Protein 6QXU (pdb70)

CATH classification: 3.90.228.10

Solvent-accessible surface area: 10765 Å² total; per-residue (Å²): 106,15,101,63,92,100,22,41,78,137,63,166,66,15,71,76,4,45,101,72,0,9,57,15,22,102,136,39,168,57,64,16,82,8,3,7,98,17,100,120,4,59,20,64,89,0,18,52,0,55,18,183,142,10,62,109,102,5,57,120,21,25,142,73,0,16,123,110,16,154,115,113,66,73,45,96,61,0,2,20,8,15,69,147,16,100,49,20,7,100,151,7,9,35,68,200,154,19,62,139,48,2,44,0,4,31,0,10,30,4,4,52,8,0,1,26,6,3,27,72,10,39,10,118,40,1,33,96,6,0,97,105,84,137,58,77,26,2,64,118,24,101,3,39,0,0,15,0,81,0,0,8,2,101,27,66,105,34,128,74,77,97,129,39,62,132,30,16,130,66,46,12,0,0,19,0,106,53,40,141,145,20,31,34,48,0,19,4,0,0,10,116,3,40,2,6,1,1,5,23,4,0,3,0,34,2,88,156,105

B-factor: mean 22.58, std 10.13, range [10.73, 83.51]

Nearest PDB structures (foldseek):
  7kko-assembly2_B  TM=9.987E-01  e=5.777E-45  Homo sapiens
  4uw1-assembly4_D  TM=9.951E-01  e=6.735E-44  Homo sapiens
  3mhk-assembly1_A  TM=9.969E-01  e=2.163E-43  Homo sapiens
  4tki-assembly3_C  TM=9.951E-01  e=7.616E-42  Homo sapiens
  4pnl-assembly2_B  TM=9.916E-01  e=2.163E-41  Homo sapiens

GO terms:
  GO:0003950 NAD+ poly-ADP-ribosyltransferase activity (F, IDA)
  GO:0018105 peptidyl-serine phosphorylation (P, IDA)
  GO:0018107 peptidyl-threonine phosphorylation (P, IDA)
  GO:0097431 mitotic spindle pole (C, IDA)
  GO:0005794 Golgi apparatus (C, IDA)
  GO:0070212 protein poly-ADP-ribosylation (P, IDA)
  GO:0070213 protein auto-ADP-ribosylation (P, IDA)
  GO:1990404 NAD+-protein mono-ADP-ribosyltransferase activity (F, IDA)
  GO:0000209 protein polyubiquitination (P, IDA)
  GO:0000139 Golgi membrane (C, EXP)
  GO:0005737 cytoplasm (C, EXP)
  GO:0090263 positive regulation of canonical Wnt signaling pathway (P, IMP)
  GO:0005515 protein binding (F, IPI)
  GO:0003950 NAD+ poly-ADP-ribosyltransferase activity (F, TAS)
  GO:0005829 cytosol (C, TAS)
  GO:0090263 positive regulation of canonical Wnt signaling pathway (P, TAS)
  GO:0000781 chromosome, telomeric region (C, IDA)
  GO:0008270 zinc ion binding (F, IDA)
  GO:1904358 positive regulation of telomere maintenance via telomere lengthening (P, IDA)
  GO:0010521 telomerase inhibitor activity (F, IDA)

Foldseek 3Di:
DKDKAWDDCVDVVVVVVQCLQLVQADDDPVNQQQAADFNGWAWPTKIFIDDPVLVVLLVVVLCVLCVLFVNCQPKDWWKAAACVVVCCSPPFFALVPAPQPDLAGSWGKTFSRNSVNSSHNCHPNNPQPDPPPSGSHDQPDKTKMFTKIFRFRAEAEDQGGDYDQAGDPSGAWYKHPHDDPGDPGIMITGNGRSRMGRGMMIIIGGDDD

Structure (mmCIF, N/CA/C/O backbone):
data_6QXU
#
_entry.id   6QXU
#
_cell.length_a   77.940
_cell.length_b   94.640
_cell.length_c   62.340
_cell.angle_alpha   90.00
_cell.angle_beta   90.00
_cell.angle_gamma   90.00
#
_symmetry.space_group_name_H-M   'C 2 2 21'
#
loop_
_entity.id
_entity.type
_entity.pdbx_description
1 polymer 'Poly [ADP-ribose] polymerase tankyrase-1'
2 non-polymer BETA-MERCAPTOETHANOL
3 non-polymer 6,8-bis(fluoranyl)-2-[4-(2-oxidanylpropan-2-yl)phenyl]-3~{H}-quinazolin-4-one
4 non-polymer 'ZINC ION'
5 water water
#
loop_
_atom_site.group_PDB
_atom_site.id
_atom_site.type_symbol
_atom_site.label_atom_id
_atom_site.label_alt_id
_atom_site.label_comp_id
_atom_site.label_asym_id
_atom_site.label_entity_id
_atom_site.label_seq_id
_atom_site.pdbx_PDB_ins_code
_atom_site.Cartn_x
_atom_site.Cartn_y
_atom_site.Cartn_z
_atom_site.occupancy
_atom_site.B_iso_or_equiv
_atom_site.auth_seq_id
_atom_site.auth_comp_id
_atom_site.auth_asym_id
_atom_site.auth_atom_id
_atom_site.pdbx_PDB_model_num
ATOM 1 N N . GLY A 1 2 ? -5.851 -15.477 -12.737 1.00 27.33 1105 GLY A N 1
ATOM 2 C CA . GLY A 1 2 ? -7.160 -15.671 -12.131 1.00 25.98 1105 GLY A CA 1
ATOM 3 C C . GLY A 1 2 ? -7.149 -16.624 -10.944 1.00 25.82 1105 GLY A C 1
ATOM 4 O O . GLY A 1 2 ? -6.098 -17.118 -10.536 1.00 27.39 1105 GLY A O 1
ATOM 5 N N . THR A 1 3 ? -8.312 -16.940 -10.421 1.00 19.76 1106 THR A N 1
ATOM 6 C CA . THR A 1 3 ? -8.428 -17.845 -9.276 1.00 18.09 1106 THR A CA 1
ATOM 7 C C . THR A 1 3 ? -7.931 -19.219 -9.603 1.00 20.34 1106 THR A C 1
ATOM 8 O O . THR A 1 3 ? -8.180 -19.733 -10.699 1.00 21.48 1106 THR A O 1
ATOM 12 N N A ILE A 1 4 ? -7.198 -19.809 -8.646 0.50 17.10 1107 ILE A N 1
ATOM 13 N N B ILE A 1 4 ? -7.198 -19.824 -8.672 0.50 15.78 1107 ILE A N 1
ATOM 14 C CA A ILE A 1 4 ? -6.691 -21.177 -8.681 0.50 17.60 1107 ILE A CA 1
ATOM 15 C CA B ILE A 1 4 ? -6.816 -21.223 -8.796 0.50 15.68 1107 ILE A CA 1
ATOM 16 C C A ILE A 1 4 ? -7.337 -21.934 -7.512 0.50 19.13 1107 ILE A C 1
ATOM 17 C C B ILE A 1 4 ? -7.346 -21.944 -7.564 0.50 17.71 1107 ILE A C 1
ATOM 18 O O A ILE A 1 4 ? -7.467 -21.378 -6.415 0.50 19.11 1107 ILE A O 1
ATOM 19 O O B ILE A 1 4 ? -7.398 -21.365 -6.474 0.50 17.53 1107 ILE A O 1
ATOM 28 N N . LEU A 1 5 ? -7.715 -23.205 -7.737 1.00 16.66 1108 LEU A N 1
ATOM 29 C CA . LEU A 1 5 ? -8.269 -24.037 -6.675 1.00 16.95 1108 LEU A CA 1
ATOM 30 C C . LEU A 1 5 ? -7.229 -25.092 -6.341 1.00 18.15 1108 LEU A C 1
ATOM 31 O O . LEU A 1 5 ? -6.720 -25.787 -7.234 1.00 19.05 1108 LEU A O 1
ATOM 36 N N . LEU A 1 6 ? -6.853 -25.175 -5.053 1.00 16.12 1109 LEU A N 1
ATOM 37 C CA . LEU A 1 6 ? -5.916 -26.182 -4.567 1.00 17.16 1109 LEU A CA 1
ATOM 38 C C . LEU A 1 6 ? -6.704 -27.268 -3.882 1.00 19.20 1109 LEU A C 1
ATOM 39 O O . LEU A 1 6 ? -7.448 -26.983 -2.952 1.00 19.55 1109 LEU A O 1
ATOM 44 N N . ASP A 1 7 ? -6.544 -28.509 -4.292 1.00 18.55 1110 ASP A N 1
ATOM 45 C CA . ASP A 1 7 ? -7.282 -29.617 -3.685 1.00 21.11 1110 ASP A CA 1
ATOM 46 C C . ASP A 1 7 ? -6.654 -30.003 -2.358 1.00 24.80 1110 ASP A C 1
ATOM 47 O O . ASP A 1 7 ? -5.428 -30.176 -2.286 1.00 26.06 1110 ASP A O 1
ATOM 52 N N . LEU A 1 8 ? -7.458 -30.108 -1.310 1.00 19.91 1111 LEU A N 1
ATOM 53 C CA . LEU A 1 8 ? -6.999 -30.540 0.010 1.00 20.23 1111 LEU A CA 1
ATOM 54 C C . LEU A 1 8 ? -7.240 -32.044 0.100 1.00 21.94 1111 LEU A C 1
ATOM 55 O O . LEU A 1 8 ? -8.291 -32.540 -0.311 1.00 23.55 1111 LEU A O 1
ATOM 60 N N . ALA A 1 9 ? -6.256 -32.781 0.583 1.00 22.76 1112 ALA A N 1
ATOM 61 C CA . ALA A 1 9 ? -6.417 -34.219 0.695 1.00 24.42 1112 ALA A CA 1
ATOM 62 C C . ALA A 1 9 ? -7.255 -34.550 1.940 1.00 24.56 1112 ALA A C 1
ATOM 63 O O . ALA A 1 9 ? -7.111 -33.866 2.959 1.00 22.29 1112 ALA A O 1
ATOM 65 N N . PRO A 1 10 ? -8.092 -35.612 1.915 1.00 23.19 1113 PRO A N 1
ATOM 66 C CA . PRO A 1 10 ? -8.870 -35.950 3.122 1.00 24.13 1113 PRO A CA 1
ATOM 67 C C . PRO A 1 10 ? -8.022 -36.221 4.354 1.00 28.22 1113 PRO A C 1
ATOM 68 O O . PRO A 1 10 ? -8.467 -36.017 5.483 1.00 25.68 1113 PRO A O 1
ATOM 72 N N . GLU A 1 11 ? -6.770 -36.662 4.127 1.00 26.63 1114 GLU A N 1
ATOM 73 C CA . GLU A 1 11 ? -5.819 -36.977 5.195 1.00 28.19 1114 GLU A CA 1
ATOM 74 C C . GLU A 1 11 ? -5.267 -35.711 5.864 1.00 34.13 1114 GLU A C 1
ATOM 75 O O . GLU A 1 11 ? -4.701 -35.808 6.954 1.00 36.75 1114 GLU A O 1
ATOM 81 N N . ASP A 1 12 ? -5.401 -34.537 5.207 1.00 30.89 1115 ASP A N 1
ATOM 82 C CA . ASP A 1 12 ? -4.887 -33.266 5.733 1.00 30.26 1115 ASP A CA 1
ATOM 83 C C . ASP A 1 12 ? -5.750 -32.728 6.871 1.00 29.50 1115 ASP A C 1
ATOM 84 O O . ASP A 1 12 ? -6.987 -32.742 6.761 1.00 24.40 1115 ASP A O 1
ATOM 89 N N . LYS A 1 13 ? -5.113 -32.190 7.939 1.00 27.50 1116 LYS A N 1
ATOM 90 C CA . LYS A 1 13 ? -5.826 -31.596 9.085 1.00 27.73 1116 LYS A CA 1
ATOM 91 C C . LYS A 1 13 ? -6.707 -30.406 8.672 1.00 27.35 1116 LYS A C 1
ATOM 92 O O . LYS A 1 13 ? -7.747 -30.159 9.291 1.00 24.97 1116 LYS A O 1
ATOM 98 N N . GLU A 1 14 ? -6.282 -29.666 7.650 1.00 22.73 1117 GLU A N 1
ATOM 99 C CA . GLU A 1 14 ? -7.023 -28.502 7.157 1.00 21.78 1117 GLU A CA 1
ATOM 100 C C . GLU A 1 14 ? -8.385 -28.954 6.552 1.00 22.91 1117 GLU A C 1
ATOM 101 O O . GLU A 1 14 ? -9.428 -28.358 6.847 1.00 22.46 1117 GLU A O 1
ATOM 107 N N . TYR A 1 15 ? -8.370 -30.004 5.732 1.00 19.17 1118 TYR A N 1
ATOM 108 C CA . TYR A 1 15 ? -9.604 -30.590 5.179 1.00 19.31 1118 TYR A CA 1
ATOM 109 C C . TYR A 1 15 ? -10.486 -31.063 6.353 1.00 19.40 1118 TYR A C 1
ATOM 110 O O . TYR A 1 15 ? -11.696 -30.828 6.368 1.00 19.30 1118 TYR A O 1
ATOM 119 N N . GLN A 1 16 ? -9.879 -31.780 7.308 1.00 19.21 1119 GLN A N 1
ATOM 120 C CA . GLN A 1 16 ? -10.635 -32.313 8.438 1.00 19.91 1119 GLN A CA 1
ATOM 121 C C . GLN A 1 16 ? -11.314 -31.224 9.310 1.00 21.23 1119 GLN A C 1
ATOM 122 O O . GLN A 1 16 ? -12.480 -31.403 9.701 1.00 19.98 1119 GLN A O 1
ATOM 128 N N A SER A 1 17 ? -10.615 -30.098 9.534 0.25 18.47 1120 SER A N 1
ATOM 129 N N B SER A 1 17 ? -10.634 -30.089 9.568 0.25 17.83 1120 SER A N 1
ATOM 130 N N C SER A 1 17 ? -10.632 -30.092 9.552 0.50 19.93 1120 SER A N 1
ATOM 131 C CA A SER A 1 17 ? -11.087 -28.948 10.298 0.25 17.96 1120 SER A CA 1
ATOM 132 C CA B SER A 1 17 ? -11.223 -29.013 10.368 0.25 17.04 1120 SER A CA 1
ATOM 133 C CA C SER A 1 17 ? -11.191 -28.997 10.337 0.50 19.83 1120 SER A CA 1
ATOM 134 C C A SER A 1 17 ? -12.330 -28.340 9.645 0.25 20.76 1120 SER A C 1
ATOM 135 C C B SER A 1 17 ? -12.397 -28.357 9.652 0.25 20.31 1120 SER A C 1
ATOM 136 C C C SER A 1 17 ? -12.396 -28.399 9.640 0.50 20.65 1120 SER A C 1
ATOM 137 O O A SER A 1 17 ? -13.304 -28.047 10.335 0.25 19.79 1120 SER A O 1
ATOM 138 O O B SER A 1 17 ? -13.391 -28.038 10.303 0.25 19.28 1120 SER A O 1
ATOM 139 O O C SER A 1 17 ? -13.413 -28.168 10.288 0.50 18.96 1120 SER A O 1
ATOM 146 N N . VAL A 1 18 ? -12.300 -28.179 8.312 1.00 17.68 1121 VAL A N 1
ATOM 147 C CA . VAL A 1 18 ? -13.402 -27.620 7.524 1.00 16.15 1121 VAL A CA 1
ATOM 148 C C . VAL A 1 18 ? -14.582 -28.595 7.543 1.00 17.15 1121 VAL A C 1
ATOM 149 O O . VAL A 1 18 ? -15.709 -28.193 7.840 1.00 17.06 1121 VAL A O 1
ATOM 153 N N . GLU A 1 19 ? -14.343 -29.869 7.236 1.00 16.30 1122 GLU A N 1
ATOM 154 C CA . GLU A 1 19 ? -15.438 -30.830 7.267 1.00 16.45 1122 GLU A CA 1
ATOM 155 C C . GLU A 1 19 ? -16.105 -30.916 8.645 1.00 18.05 1122 GLU A C 1
ATOM 156 O O . GLU A 1 19 ? -17.332 -30.961 8.715 1.00 17.30 1122 GLU A O 1
ATOM 162 N N . GLU A 1 20 ? -15.333 -30.897 9.718 1.00 15.94 1123 GLU A N 1
ATOM 163 C CA . GLU A 1 20 ? -15.889 -30.977 11.054 1.00 17.36 1123 GLU A CA 1
ATOM 164 C C . GLU A 1 20 ? -16.751 -29.773 11.393 1.00 19.14 1123 GLU A C 1
ATOM 165 O O . GLU A 1 20 ? -17.809 -29.918 12.017 1.00 18.66 1123 GLU A O 1
ATOM 171 N N . GLU A 1 21 ? -16.304 -28.574 11.023 1.00 16.66 1124 GLU A N 1
ATOM 172 C CA . GLU A 1 21 ? -17.141 -27.408 11.248 1.00 17.58 1124 GLU A CA 1
ATOM 173 C C . GLU A 1 21 ? -18.428 -27.511 10.427 1.00 17.53 1124 GLU A C 1
ATOM 174 O O . GLU A 1 21 ? -19.511 -27.133 10.905 1.00 18.80 1124 GLU A O 1
ATOM 180 N N . MET A 1 22 ? -18.331 -27.951 9.186 1.00 15.90 1125 MET A N 1
ATOM 181 C CA . MET A 1 22 ? -19.532 -28.097 8.365 1.00 15.85 1125 MET A CA 1
ATOM 182 C C . MET A 1 22 ? -20.520 -29.109 8.949 1.00 16.18 1125 MET A C 1
ATOM 183 O O . MET A 1 22 ? -21.726 -28.825 9.025 1.00 16.39 1125 MET A O 1
ATOM 188 N N . GLN A 1 23 ? -20.014 -30.274 9.360 1.00 15.77 1126 GLN A N 1
ATOM 189 C CA . GLN A 1 23 ? -20.919 -31.310 9.852 1.00 16.26 1126 GLN A CA 1
ATOM 190 C C . GLN A 1 23 ? -21.499 -30.981 11.225 1.00 19.02 1126 GLN A C 1
ATOM 191 O O . GLN A 1 23 ? -22.703 -31.190 11.456 1.00 18.71 1126 GLN A O 1
ATOM 197 N N . SER A 1 24 ? -20.666 -30.465 12.133 1.00 17.00 1127 SER A N 1
ATOM 198 C CA . SER A 1 24 ? -21.088 -30.222 13.508 1.00 15.87 1127 SER A CA 1
ATOM 199 C C . SER A 1 24 ? -22.106 -29.097 13.647 1.00 18.59 1127 SER A C 1
ATOM 200 O O . SER A 1 24 ? -22.825 -29.031 14.658 1.00 18.73 1127 SER A O 1
ATOM 203 N N . THR A 1 25 ? -22.192 -28.215 12.624 1.00 17.09 1128 THR A N 1
ATOM 204 C CA . THR A 1 25 ? -23.071 -27.058 12.721 1.00 16.25 1128 THR A CA 1
ATOM 205 C C . THR A 1 25 ? -24.395 -27.248 12.035 1.00 17.80 1128 THR A C 1
ATOM 206 O O . THR A 1 25 ? -25.184 -26.298 11.986 1.00 16.74 1128 THR A O 1
ATOM 210 N N . ILE A 1 26 ? -24.698 -28.460 11.561 1.00 16.21 1129 ILE A N 1
ATOM 211 C CA . ILE A 1 26 ? -25.995 -28.797 10.986 1.00 15.73 1129 ILE A CA 1
ATOM 212 C C . ILE A 1 26 ? -27.038 -28.712 12.053 1.00 17.83 1129 ILE A C 1
ATOM 213 O O . ILE A 1 26 ? -26.837 -29.192 13.177 1.00 18.82 1129 ILE A O 1
ATOM 218 N N . ARG A 1 27 ? -28.154 -28.108 11.692 1.00 17.41 1130 ARG A N 1
ATOM 219 C CA . ARG A 1 27 ? -29.283 -27.962 12.593 1.00 18.53 1130 ARG A CA 1
ATOM 220 C C . ARG A 1 27 ? -30.561 -28.297 11.845 1.00 19.32 1130 ARG A C 1
ATOM 221 O O . ARG A 1 27 ? -30.586 -28.372 10.620 1.00 21.48 1130 ARG A O 1
ATOM 229 N N . GLU A 1 28 ? -31.629 -28.567 12.608 1.00 18.71 1131 GLU A N 1
ATOM 230 C CA . GLU A 1 28 ? -32.975 -28.802 12.066 1.00 20.77 1131 GLU A CA 1
ATOM 231 C C . GLU A 1 28 ? -33.619 -27.430 11.838 1.00 22.26 1131 GLU A C 1
ATOM 232 O O . GLU A 1 28 ? -33.550 -26.543 12.696 1.00 23.05 1131 GLU A O 1
ATOM 238 N N . HIS A 1 29 ? -34.169 -27.226 10.653 1.00 19.23 1132 HIS A N 1
ATOM 239 C CA . HIS A 1 29 ? -34.748 -25.968 10.279 1.00 17.47 1132 HIS A CA 1
ATOM 240 C C . HIS A 1 29 ? -36.267 -25.940 10.463 1.00 20.97 1132 HIS A C 1
ATOM 241 O O . HIS A 1 29 ? -36.954 -26.974 10.331 1.00 22.92 1132 HIS A O 1
ATOM 248 N N A ARG A 1 30 ? -36.779 -24.702 10.667 0.50 18.16 1133 ARG A N 1
ATOM 249 N N B ARG A 1 30 ? -36.771 -24.777 10.766 0.50 18.43 1133 ARG A N 1
ATOM 250 C CA A ARG A 1 30 ? -38.187 -24.302 10.933 0.50 18.34 1133 ARG A CA 1
ATOM 251 C CA B ARG A 1 30 ? -38.189 -24.597 11.062 0.50 18.27 1133 ARG A CA 1
ATOM 252 C C A ARG A 1 30 ? -39.139 -24.461 9.762 0.50 20.82 1133 ARG A C 1
ATOM 253 C C B ARG A 1 30 ? -39.104 -24.819 9.867 0.50 20.28 1133 ARG A C 1
ATOM 254 O O A ARG A 1 30 ? -40.360 -24.346 9.913 0.50 19.91 1133 ARG A O 1
ATOM 255 O O B ARG A 1 30 ? -40.262 -25.158 10.109 0.50 17.10 1133 ARG A O 1
ATOM 270 N N . ASP A 1 31 ? -38.584 -24.699 8.592 1.00 17.70 1134 ASP A N 1
ATOM 271 C CA . ASP A 1 31 ? -39.362 -24.872 7.365 1.00 17.93 1134 ASP A CA 1
ATOM 272 C C . ASP A 1 31 ? -39.637 -26.320 7.011 1.00 19.32 1134 ASP A C 1
ATOM 273 O O . ASP A 1 31 ? -40.011 -26.569 5.861 1.00 18.26 1134 ASP A O 1
ATOM 278 N N . GLY A 1 32 ? -39.385 -27.258 7.930 1.00 18.76 1135 GLY A N 1
ATOM 279 C CA . GLY A 1 32 ? -39.626 -28.675 7.708 1.00 19.95 1135 GLY A CA 1
ATOM 280 C C . GLY A 1 32 ? -38.725 -29.242 6.628 1.00 21.51 1135 GLY A C 1
ATOM 281 O O . GLY A 1 32 ? -39.030 -30.293 6.060 1.00 22.24 1135 GLY A O 1
ATOM 282 N N . GLY A 1 33 ? -37.598 -28.566 6.364 1.00 18.44 1136 GLY A N 1
ATOM 283 C CA . GLY A 1 33 ? -36.655 -28.957 5.317 1.00 17.86 1136 GLY A CA 1
ATOM 284 C C . GLY A 1 33 ? -37.033 -28.514 3.921 1.00 16.98 1136 GLY A C 1
ATOM 285 O O . GLY A 1 33 ? -36.397 -28.949 2.964 1.00 16.78 1136 GLY A O 1
ATOM 286 N N . ASN A 1 34 ? -38.031 -27.614 3.772 1.00 15.34 1137 ASN A N 1
ATOM 287 C CA . ASN A 1 34 ? -38.461 -27.224 2.430 1.00 15.22 1137 ASN A CA 1
ATOM 288 C C . ASN A 1 34 ? -37.333 -26.658 1.581 1.00 16.21 1137 ASN A C 1
ATOM 289 O O . ASN A 1 34 ? -37.203 -27.019 0.419 1.00 16.04 1137 ASN A O 1
ATOM 294 N N . ALA A 1 35 ? -36.580 -25.694 2.142 1.00 14.97 1138 ALA A N 1
ATOM 295 C CA . ALA A 1 35 ? -35.562 -25.009 1.373 1.00 14.36 1138 ALA A CA 1
ATOM 296 C C . ALA A 1 35 ? -34.362 -25.858 1.045 1.00 16.53 1138 ALA A C 1
ATOM 297 O O . ALA A 1 35 ? -33.917 -25.853 -0.103 1.00 16.27 1138 ALA A O 1
ATOM 299 N N . GLY A 1 36 ? -33.810 -26.535 2.049 1.00 14.68 1139 GLY A N 1
ATOM 300 C CA . GLY A 1 36 ? -32.529 -27.223 1.867 1.00 15.39 1139 GLY A CA 1
ATOM 301 C C . GLY A 1 36 ? -32.546 -28.737 1.840 1.00 17.06 1139 GLY A C 1
ATOM 302 O O . GLY A 1 36 ? -31.519 -29.377 1.564 1.00 15.89 1139 GLY A O 1
ATOM 303 N N . GLY A 1 37 ? -33.686 -29.327 2.144 1.00 16.15 1140 GLY A N 1
ATOM 304 C CA . GLY A 1 37 ? -33.842 -30.772 2.173 1.00 16.62 1140 GLY A CA 1
ATOM 305 C C . GLY A 1 37 ? -33.733 -31.347 3.555 1.00 19.19 1140 GLY A C 1
ATOM 306 O O . GLY A 1 37 ? -33.472 -30.639 4.533 1.00 17.65 1140 GLY A O 1
ATOM 307 N N A ILE A 1 38 ? -33.938 -32.658 3.655 0.50 17.98 1141 ILE A N 1
ATOM 308 N N B ILE A 1 38 ? -33.936 -32.663 3.648 0.50 17.87 1141 ILE A N 1
ATOM 309 C CA A ILE A 1 38 ? -33.942 -33.356 4.931 0.50 17.62 1141 ILE A CA 1
ATOM 310 C CA B ILE A 1 38 ? -33.905 -33.389 4.907 0.50 17.40 1141 ILE A CA 1
ATOM 311 C C A ILE A 1 38 ? -32.691 -34.233 5.043 0.50 19.92 1141 ILE A C 1
ATOM 312 C C B ILE A 1 38 ? -32.631 -34.205 5.003 0.50 19.30 1141 ILE A C 1
ATOM 313 O O A ILE A 1 38 ? -32.451 -35.100 4.202 0.50 19.95 1141 ILE A O 1
ATOM 314 O O B ILE A 1 38 ? -32.343 -35.039 4.139 0.50 18.53 1141 ILE A O 1
ATOM 323 N N . PHE A 1 39 ? -31.871 -33.968 6.066 1.00 18.03 1142 PHE A N 1
ATOM 324 C CA . PHE A 1 39 ? -30.597 -34.638 6.297 1.00 17.88 1142 PHE A CA 1
ATOM 325 C C . PHE A 1 39 ? -30.064 -34.313 7.691 1.00 19.99 1142 PHE A C 1
ATOM 326 O O . PHE A 1 39 ? -30.407 -33.264 8.262 1.00 20.97 1142 PHE A O 1
ATOM 334 N N A ASN A 1 40 ? -29.232 -35.241 8.190 0.50 18.27 1143 ASN A N 1
ATOM 335 N N B ASN A 1 40 ? -29.133 -35.102 8.188 0.50 17.22 1143 ASN A N 1
ATOM 336 C CA A ASN A 1 40 ? -28.501 -35.232 9.458 0.50 18.38 1143 ASN A CA 1
ATOM 337 C CA B ASN A 1 40 ? -28.471 -34.788 9.460 0.50 17.13 1143 ASN A CA 1
ATOM 338 C C A ASN A 1 40 ? -27.001 -35.110 9.202 0.50 21.76 1143 ASN A C 1
ATOM 339 C C B ASN A 1 40 ? -26.948 -34.790 9.289 0.50 20.16 1143 ASN A C 1
ATOM 340 O O A ASN A 1 40 ? -26.259 -34.815 10.134 0.50 20.92 1143 ASN A O 1
ATOM 341 O O B ASN A 1 40 ? -26.235 -34.519 10.248 0.50 20.38 1143 ASN A O 1
ATOM 350 N N A ARG A 1 41 ? -26.552 -35.339 7.946 0.50 18.82 1144 ARG A N 1
ATOM 351 N N B ARG A 1 41 ? -26.457 -35.067 8.061 0.50 16.52 1144 ARG A N 1
ATOM 352 C CA A ARG A 1 41 ? -25.141 -35.377 7.592 0.50 18.17 1144 ARG A CA 1
ATOM 353 C CA B ARG A 1 41 ? -25.045 -35.189 7.723 0.50 16.88 1144 ARG A CA 1
ATOM 354 C C A ARG A 1 41 ? -24.921 -35.048 6.126 0.50 17.75 1144 ARG A C 1
ATOM 355 C C B ARG A 1 41 ? -24.906 -34.983 6.218 0.50 17.78 1144 ARG A C 1
ATOM 356 O O A ARG A 1 41 ? -25.799 -35.288 5.292 0.50 16.72 1144 ARG A O 1
ATOM 357 O O B ARG A 1 41 ? -25.861 -35.189 5.461 0.50 17.36 1144 ARG A O 1
ATOM 372 N N . TYR A 1 42 ? -23.706 -34.549 5.800 1.00 15.76 1145 TYR A N 1
ATOM 373 C CA . TYR A 1 42 ? -23.338 -34.359 4.409 1.00 15.03 1145 TYR A CA 1
ATOM 374 C C . TYR A 1 42 ? -22.372 -35.486 4.025 1.00 17.51 1145 TYR A C 1
ATOM 375 O O . TYR A 1 42 ? -21.689 -36.069 4.877 1.00 18.48 1145 TYR A O 1
ATOM 384 N N . ASN A 1 43 ? -22.286 -35.742 2.720 1.00 15.70 1146 ASN A N 1
ATOM 385 C CA . ASN A 1 43 ? -21.245 -36.578 2.158 1.00 17.03 1146 ASN A CA 1
ATOM 386 C C . ASN A 1 43 ? -20.323 -35.554 1.475 1.00 18.51 1146 ASN A C 1
ATOM 387 O O . ASN A 1 43 ? -20.693 -34.993 0.448 1.00 16.89 1146 ASN A O 1
ATOM 392 N N . VAL A 1 44 ? -19.157 -35.284 2.044 1.00 17.70 1147 VAL A N 1
ATOM 393 C CA . VAL A 1 44 ? -18.232 -34.329 1.456 1.00 18.33 1147 VAL A CA 1
ATOM 394 C C . VAL A 1 44 ? -17.457 -35.015 0.334 1.00 18.58 1147 VAL A C 1
ATOM 395 O O . VAL A 1 44 ? -16.828 -36.080 0.540 1.00 20.93 1147 VAL A O 1
ATOM 399 N N . ILE A 1 45 ? -17.554 -34.445 -0.872 1.00 17.19 1148 ILE A N 1
ATOM 400 C CA . ILE A 1 45 ? -16.907 -34.891 -2.098 1.00 17.87 1148 ILE A CA 1
ATOM 401 C C . ILE A 1 45 ? -15.461 -34.368 -2.160 1.00 18.97 1148 ILE A C 1
ATOM 402 O O . ILE A 1 45 ? -14.529 -35.135 -2.439 1.00 18.68 1148 ILE A O 1
ATOM 407 N N A ARG A 1 46 ? -15.272 -33.062 -1.937 0.50 16.78 1149 ARG A N 1
ATOM 408 N N B ARG A 1 46 ? -15.287 -33.051 -1.955 0.50 17.04 1149 ARG A N 1
ATOM 409 C CA A ARG A 1 46 ? -13.947 -32.464 -1.962 0.50 17.05 1149 ARG A CA 1
ATOM 410 C CA B ARG A 1 46 ? -13.978 -32.424 -1.987 0.50 17.45 1149 ARG A CA 1
ATOM 411 C C A ARG A 1 46 ? -13.991 -31.122 -1.298 0.50 16.92 1149 ARG A C 1
ATOM 412 C C B ARG A 1 46 ? -14.001 -31.098 -1.300 0.50 17.57 1149 ARG A C 1
ATOM 413 O O A ARG A 1 46 ? -15.072 -30.535 -1.147 0.50 15.38 1149 ARG A O 1
ATOM 414 O O B ARG A 1 46 ? -15.070 -30.489 -1.148 0.50 16.33 1149 ARG A O 1
ATOM 429 N N . ILE A 1 47 ? -12.818 -30.640 -0.897 1.00 16.14 1150 ILE A N 1
ATOM 430 C CA . ILE A 1 47 ? -12.643 -29.344 -0.278 1.00 14.72 1150 ILE A CA 1
ATOM 431 C C . ILE A 1 47 ? -11.463 -28.731 -0.956 1.00 16.56 1150 ILE A C 1
ATOM 432 O O . ILE A 1 47 ? -10.411 -29.380 -1.046 1.00 16.47 1150 ILE A O 1
ATOM 437 N N . GLN A 1 48 ? -11.640 -27.547 -1.509 1.00 14.77 1151 GLN A N 1
ATOM 438 C CA . GLN A 1 48 ? -10.585 -26.866 -2.220 1.00 15.08 1151 GLN A CA 1
ATOM 439 C C . GLN A 1 48 ? -10.306 -25.525 -1.619 1.00 16.20 1151 GLN A C 1
ATOM 440 O O . GLN A 1 48 ? -11.244 -24.804 -1.248 1.00 16.64 1151 GLN A O 1
ATOM 446 N N A LYS A 1 49 ? -9.021 -25.140 -1.542 0.50 16.28 1152 LYS A N 1
ATOM 447 N N B LYS A 1 49 ? -9.025 -25.140 -1.576 0.50 15.89 1152 LYS A N 1
ATOM 448 C CA A LYS A 1 49 ? -8.624 -23.822 -1.037 0.50 16.56 1152 LYS A CA 1
ATOM 449 C CA B LYS A 1 49 ? -8.606 -23.824 -1.107 0.50 15.69 1152 LYS A CA 1
ATOM 450 C C A LYS A 1 49 ? -8.556 -22.862 -2.235 0.50 17.42 1152 LYS A C 1
ATOM 451 C C B LYS A 1 49 ? -8.642 -22.876 -2.311 0.50 16.93 1152 LYS A C 1
ATOM 452 O O A LYS A 1 49 ? -7.923 -23.190 -3.250 0.50 17.29 1152 LYS A O 1
ATOM 453 O O B LYS A 1 49 ? -8.183 -23.231 -3.404 0.50 16.27 1152 LYS A O 1
ATOM 464 N N . VAL A 1 50 ? -9.233 -21.689 -2.130 1.00 15.81 1153 VAL A N 1
ATOM 465 C CA . VAL A 1 50 ? -9.324 -20.705 -3.216 1.00 15.18 1153 VAL A CA 1
ATOM 466 C C . VAL A 1 50 ? -8.190 -19.695 -3.123 1.00 17.84 1153 VAL A C 1
ATOM 467 O O . VAL A 1 50 ? -8.052 -18.986 -2.101 1.00 16.05 1153 VAL A O 1
ATOM 471 N N . VAL A 1 51 ? -7.379 -19.642 -4.187 1.00 16.20 1154 VAL A N 1
ATOM 472 C CA . VAL A 1 51 ? -6.224 -18.759 -4.196 1.00 15.12 1154 VAL A CA 1
ATOM 473 C C . VAL A 1 51 ? -6.410 -17.694 -5.261 1.00 16.89 1154 VAL A C 1
ATOM 474 O O . VAL A 1 51 ? -6.554 -18.005 -6.453 1.00 16.38 1154 VAL A O 1
ATOM 478 N N . ASN A 1 52 ? -6.317 -16.421 -4.839 1.00 16.17 1155 ASN A N 1
ATOM 479 C CA . ASN A 1 52 ? -6.425 -15.281 -5.757 1.00 16.86 1155 ASN A CA 1
ATOM 480 C C . ASN A 1 52 ? -5.758 -14.110 -5.047 1.00 18.89 1155 ASN A C 1
ATOM 481 O O . ASN A 1 52 ? -6.311 -13.557 -4.116 1.00 18.25 1155 ASN A O 1
ATOM 486 N N . LYS A 1 53 ? -4.537 -13.799 -5.447 1.00 18.35 1156 LYS A N 1
ATOM 487 C CA . LYS A 1 53 ? -3.726 -12.771 -4.811 1.00 20.15 1156 LYS A CA 1
ATOM 488 C C . LYS A 1 53 ? -4.407 -11.403 -4.808 1.00 21.63 1156 LYS A C 1
ATOM 489 O O . LYS A 1 53 ? -4.404 -10.732 -3.782 1.00 20.74 1156 LYS A O 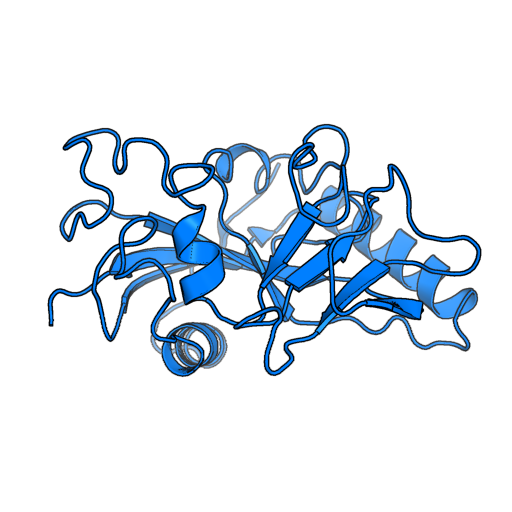1
ATOM 495 N N . LYS A 1 54 ? -5.012 -11.033 -5.929 1.00 20.02 1157 LYS A N 1
ATOM 496 C CA . LYS A 1 54 ? -5.727 -9.752 -6.100 1.00 21.46 1157 LYS A CA 1
ATOM 497 C C . LYS A 1 54 ? -6.917 -9.646 -5.128 1.00 20.97 1157 LYS A C 1
ATOM 498 O O . LYS A 1 54 ? -7.118 -8.618 -4.444 1.00 20.47 1157 LYS A O 1
ATOM 504 N N . LEU A 1 55 ? -7.725 -10.717 -5.067 1.00 18.94 1158 LEU A N 1
ATOM 505 C CA . LEU A 1 55 ? -8.870 -10.725 -4.155 1.00 17.87 1158 LEU A CA 1
ATOM 506 C C . LEU A 1 55 ? -8.404 -10.714 -2.705 1.00 18.60 1158 LEU A C 1
ATOM 507 O O . LEU A 1 55 ? -9.003 -10.059 -1.859 1.00 18.95 1158 LEU A O 1
ATOM 512 N N . ARG A 1 56 ? -7.348 -11.473 -2.415 1.00 17.64 1159 ARG A N 1
ATOM 513 C CA . ARG A 1 56 ? -6.782 -11.533 -1.081 1.00 18.47 1159 ARG A CA 1
ATOM 514 C C . ARG A 1 56 ? -6.283 -10.143 -0.659 1.00 19.60 1159 ARG A C 1
ATOM 515 O O . ARG A 1 56 ? -6.534 -9.715 0.478 1.00 19.05 1159 ARG A O 1
ATOM 523 N N . GLU A 1 57 ? -5.631 -9.433 -1.574 1.00 18.23 1160 GLU A N 1
ATOM 524 C CA . GLU A 1 57 ? -5.115 -8.113 -1.212 1.00 19.01 1160 GLU A CA 1
ATOM 525 C C . GLU A 1 57 ? -6.228 -7.133 -0.897 1.00 20.22 1160 GLU A C 1
ATOM 526 O O . GLU A 1 57 ? -6.085 -6.355 0.043 1.00 19.07 1160 GLU A O 1
ATOM 532 N N . ARG A 1 58 ? -7.336 -7.196 -1.647 1.00 17.65 1161 ARG A N 1
ATOM 533 C CA . ARG A 1 58 ? -8.470 -6.326 -1.399 1.00 17.62 1161 ARG A CA 1
ATOM 534 C C . ARG A 1 58 ? -9.068 -6.621 -0.022 1.00 18.79 1161 ARG A C 1
ATOM 535 O O . ARG A 1 58 ? -9.388 -5.699 0.727 1.00 18.65 1161 ARG A O 1
ATOM 543 N N . PHE A 1 59 ? -9.171 -7.906 0.325 1.00 16.21 1162 PHE A N 1
ATOM 544 C CA . PHE A 1 59 ? -9.679 -8.320 1.620 1.00 16.51 1162 PHE A CA 1
ATOM 545 C C . PHE A 1 59 ? -8.755 -7.884 2.766 1.00 18.18 1162 PHE A C 1
ATOM 546 O O . PHE A 1 59 ? -9.218 -7.332 3.771 1.00 17.36 1162 PHE A O 1
ATOM 554 N N . CYS A 1 60 ? -7.449 -8.122 2.615 1.00 17.89 1163 CYS A N 1
ATOM 555 C CA . CYS A 1 60 ? -6.514 -7.763 3.675 1.00 18.61 1163 CYS A CA 1
ATOM 556 C C . CYS A 1 60 ? -6.389 -6.272 3.885 1.00 19.58 1163 CYS A C 1
ATOM 557 O O . CYS A 1 60 ? -6.288 -5.821 5.021 1.00 19.11 1163 CYS A O 1
ATOM 560 N N . HIS A 1 61 ? -6.502 -5.516 2.798 1.00 17.73 1164 HIS A N 1
ATOM 561 C CA . HIS A 1 61 ? -6.437 -4.054 2.879 1.00 18.32 1164 HIS A CA 1
ATOM 562 C C . HIS A 1 61 ? -7.627 -3.539 3.682 1.00 20.45 1164 HIS A C 1
ATOM 563 O O . HIS A 1 61 ? -7.462 -2.709 4.584 1.00 19.33 1164 HIS A O 1
ATOM 570 N N . ARG A 1 62 ? -8.817 -4.080 3.393 1.00 16.87 1165 ARG A N 1
ATOM 571 C CA . ARG A 1 62 ? -9.979 -3.655 4.160 1.00 16.66 1165 ARG A CA 1
ATOM 572 C C . ARG A 1 62 ? -9.916 -4.135 5.623 1.00 19.43 1165 ARG A C 1
ATOM 573 O O . ARG A 1 62 ? -10.357 -3.410 6.536 1.00 17.12 1165 ARG A O 1
ATOM 581 N N . GLN A 1 63 ? -9.377 -5.348 5.850 1.00 17.74 1166 GLN A N 1
ATOM 582 C CA . GLN A 1 63 ? -9.315 -5.858 7.209 1.00 17.56 1166 GLN A CA 1
ATOM 583 C C . GLN A 1 63 ? -8.439 -4.961 8.096 1.00 19.55 1166 GLN A C 1
ATOM 584 O O . GLN A 1 63 ? -8.811 -4.632 9.243 1.00 18.96 1166 GLN A O 1
ATOM 590 N N . LYS A 1 64 ? -7.319 -4.496 7.550 1.00 18.91 1167 LYS A N 1
ATOM 591 C CA . LYS A 1 64 ? -6.423 -3.591 8.281 1.00 20.16 1167 LYS A CA 1
ATOM 592 C C . LYS A 1 64 ? -7.138 -2.269 8.596 1.00 23.01 1167 LYS A C 1
ATOM 593 O O . LYS A 1 64 ? -7.050 -1.740 9.694 1.00 23.36 1167 LYS A O 1
ATOM 599 N N . GLU A 1 65 ? -7.871 -1.759 7.619 1.00 21.60 1168 GLU A N 1
ATOM 600 C CA . GLU A 1 65 ? -8.618 -0.522 7.772 1.00 22.09 1168 GLU A CA 1
ATOM 601 C C . GLU A 1 65 ? -9.683 -0.665 8.883 1.00 23.82 1168 GLU A C 1
ATOM 602 O O . GLU A 1 65 ? -9.814 0.206 9.748 1.00 23.86 1168 GLU A O 1
ATOM 608 N N . VAL A 1 66 ? -10.410 -1.782 8.895 1.00 19.86 1169 VAL A N 1
ATOM 609 C CA . VAL A 1 66 ? -11.422 -2.002 9.911 1.00 18.28 1169 VAL A CA 1
ATOM 610 C C . VAL A 1 66 ? -10.743 -2.167 11.285 1.00 20.54 1169 VAL A C 1
ATOM 611 O O . VAL A 1 66 ? -11.223 -1.600 12.258 1.00 22.69 1169 VAL A O 1
ATOM 615 N N . SER A 1 67 ? -9.657 -2.947 11.362 1.00 19.31 1170 SER A N 1
ATOM 616 C CA . SER A 1 67 ? -8.897 -3.127 12.600 1.00 21.23 1170 SER A CA 1
ATOM 617 C C . SER A 1 67 ? -8.488 -1.764 13.189 1.00 24.97 1170 SER A C 1
ATOM 618 O O . SER A 1 67 ? -8.775 -1.512 14.365 1.00 25.25 1170 SER A O 1
ATOM 621 N N . GLU A 1 68 ? -7.930 -0.863 12.354 1.00 23.46 1171 GLU A N 1
ATOM 622 C CA . GLU A 1 68 ? -7.513 0.483 12.805 1.00 25.36 1171 GLU A CA 1
ATOM 623 C C . GLU A 1 68 ? -8.681 1.313 13.338 1.00 32.18 1171 GLU A C 1
ATOM 624 O O . GLU A 1 68 ? -8.501 2.060 14.309 1.00 34.28 1171 GLU A O 1
ATOM 630 N N . GLU A 1 69 ? -9.872 1.168 12.728 1.00 26.99 1172 GLU A N 1
ATOM 631 C CA . GLU A 1 69 ? -11.117 1.863 13.100 1.00 27.39 1172 GLU A CA 1
ATOM 632 C C . GLU A 1 69 ? -11.780 1.266 14.342 1.00 30.43 1172 GLU A C 1
ATOM 633 O O . GLU A 1 69 ? -12.650 1.916 14.931 1.00 32.09 1172 GLU A O 1
ATOM 639 N N . ASN A 1 70 ? -11.409 0.015 14.717 1.00 25.36 1173 ASN A N 1
ATOM 640 C CA . ASN A 1 70 ? -12.054 -0.709 15.802 1.00 24.05 1173 ASN A CA 1
ATOM 641 C C . ASN A 1 70 ? -11.108 -1.200 16.901 1.00 28.02 1173 ASN A C 1
ATOM 642 O O . ASN A 1 70 ? -11.191 -2.367 17.300 1.00 26.49 1173 ASN A O 1
ATOM 647 N N . HIS A 1 71 ? -10.221 -0.317 17.393 1.00 27.56 1174 HIS A N 1
ATOM 648 C CA . HIS A 1 71 ? -9.301 -0.598 18.503 1.00 30.37 1174 HIS A CA 1
ATOM 649 C C . HIS A 1 71 ? -8.473 -1.875 18.288 1.00 30.66 1174 HIS A C 1
ATOM 650 O O . HIS A 1 71 ? -8.265 -2.649 19.228 1.00 29.19 1174 HIS A O 1
ATOM 657 N N . ASN A 1 72 ? -7.999 -2.072 17.035 1.00 25.58 1175 ASN A N 1
ATOM 658 C CA . ASN A 1 72 ? -7.147 -3.170 16.570 1.00 25.88 1175 ASN A CA 1
ATOM 659 C C . ASN A 1 72 ? -7.834 -4.526 16.616 1.00 28.38 1175 ASN A C 1
ATOM 660 O O . ASN A 1 72 ? -7.129 -5.540 16.662 1.00 27.80 1175 ASN A O 1
ATOM 665 N N . HIS A 1 73 ? -9.203 -4.546 16.575 1.00 23.71 1176 HIS A N 1
ATOM 666 C CA . HIS A 1 73 ? -10.006 -5.774 16.554 1.00 23.37 1176 HIS A CA 1
ATOM 667 C C . HIS A 1 73 ? -10.810 -5.828 15.262 1.00 23.74 1176 HIS A C 1
ATOM 668 O O . HIS A 1 73 ? -11.902 -5.248 15.153 1.00 23.89 1176 HIS A O 1
ATOM 675 N N . HIS A 1 74 ? -10.286 -6.554 14.293 1.00 19.62 1177 HIS A N 1
ATOM 676 C CA . HIS A 1 74 ? -11.005 -6.716 13.020 1.00 19.19 1177 HIS A CA 1
ATOM 677 C C . HIS A 1 74 ? -12.181 -7.673 13.140 1.00 20.87 1177 HIS A C 1
ATOM 678 O O . HIS A 1 74 ? -13.079 -7.658 12.302 1.00 18.63 1177 HIS A O 1
ATOM 685 N N . ASN A 1 75 ? -12.171 -8.547 14.178 1.00 17.69 1178 ASN A N 1
ATOM 686 C CA . ASN A 1 75 ? -13.251 -9.494 14.451 1.00 17.66 1178 ASN A CA 1
ATOM 687 C C . ASN A 1 75 ? -13.598 -10.369 13.261 1.00 18.92 1178 ASN A C 1
ATOM 688 O O . ASN A 1 75 ? -14.770 -10.541 12.905 1.00 20.06 1178 ASN A O 1
ATOM 693 N N . GLU A 1 76 ? -12.583 -10.984 12.670 1.00 17.05 1179 GLU A N 1
ATOM 694 C CA . GLU A 1 76 ? -12.826 -11.934 11.593 1.00 16.52 1179 GLU A CA 1
ATOM 695 C C . GLU A 1 76 ? -13.475 -13.204 12.150 1.00 18.00 1179 GLU A C 1
ATOM 696 O O . GLU A 1 76 ? -13.130 -13.657 13.266 1.00 19.53 1179 GLU A O 1
ATOM 702 N N A ARG A 1 77 ? -14.390 -13.774 11.378 0.50 16.58 1180 ARG A N 1
ATOM 703 N N B ARG A 1 77 ? -14.429 -13.760 11.394 0.50 14.32 1180 ARG A N 1
ATOM 704 C CA A ARG A 1 77 ? -14.993 -15.045 11.706 0.50 17.04 1180 ARG A CA 1
ATOM 705 C CA B ARG A 1 77 ? -15.104 -15.014 11.703 0.50 13.53 1180 ARG A CA 1
ATOM 706 C C A ARG A 1 77 ? -15.151 -15.888 10.493 0.50 17.91 1180 ARG A C 1
ATOM 707 C C B ARG A 1 77 ? -15.045 -15.888 10.478 0.50 15.89 1180 ARG A C 1
ATOM 708 O O A ARG A 1 77 ? -15.365 -15.355 9.390 0.50 16.61 1180 ARG A O 1
ATOM 709 O O B ARG A 1 77 ? -15.043 -15.372 9.355 0.50 14.68 1180 ARG A O 1
ATOM 724 N N . MET A 1 78 ? -15.001 -17.210 10.685 1.00 15.03 1181 MET A N 1
ATOM 725 C CA . MET A 1 78 ? -15.155 -18.162 9.592 1.00 13.98 1181 MET A CA 1
ATOM 726 C C . MET A 1 78 ? -16.645 -18.523 9.513 1.00 15.98 1181 MET A C 1
ATOM 727 O O . MET A 1 78 ? -17.230 -18.986 10.511 1.00 15.94 1181 MET A O 1
ATOM 732 N N . LEU A 1 79 ? -17.256 -18.288 8.362 1.00 13.63 1182 LEU A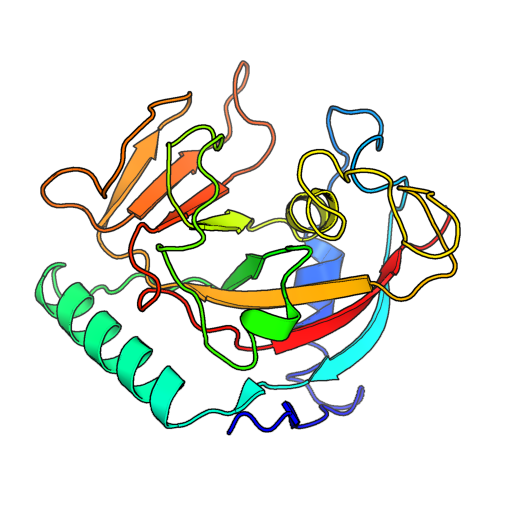 N 1
ATOM 733 C CA . LEU A 1 79 ? -18.716 -18.442 8.246 1.00 14.14 1182 LEU A CA 1
ATOM 734 C C . LEU A 1 79 ? -19.071 -19.016 6.896 1.00 14.84 1182 LEU A C 1
ATOM 735 O O . LEU A 1 79 ? -18.319 -18.877 5.925 1.00 14.06 1182 LEU A O 1
ATOM 740 N N . PHE A 1 80 ? -20.236 -19.643 6.796 1.00 12.76 1183 PHE A N 1
ATOM 741 C CA . PHE A 1 80 ? -20.664 -20.270 5.562 1.00 12.31 1183 PHE A CA 1
ATOM 742 C C . PHE A 1 80 ? -21.463 -19.333 4.668 1.00 11.78 1183 PHE A C 1
ATOM 743 O O . PHE A 1 80 ? -22.113 -18.400 5.143 1.00 12.36 1183 PHE A O 1
ATOM 751 N N . HIS A 1 81 ? -21.395 -19.596 3.354 1.00 11.97 1184 HIS A N 1
ATOM 752 C CA . HIS A 1 81 ? -22.201 -18.877 2.387 1.00 11.74 1184 HIS A CA 1
ATOM 753 C C . HIS A 1 81 ? -22.666 -19.839 1.300 1.00 12.57 1184 HIS A C 1
ATOM 754 O O . HIS A 1 81 ? -21.825 -20.558 0.714 1.00 13.51 1184 HIS A O 1
ATOM 761 N N . GLY A 1 82 ? -23.970 -19.845 1.046 1.00 12.75 1185 GLY A N 1
ATOM 762 C CA . GLY A 1 82 ? -24.527 -20.583 -0.074 1.00 13.25 1185 GLY A CA 1
ATOM 763 C C . GLY A 1 82 ? -25.112 -19.597 -1.043 1.00 14.89 1185 GLY A C 1
ATOM 764 O O . GLY A 1 82 ? -25.683 -18.582 -0.634 1.00 13.67 1185 GLY A O 1
ATOM 765 N N . SER A 1 83 ? -24.940 -19.856 -2.332 1.00 13.05 1186 SER A N 1
ATOM 766 C CA . SER A 1 83 ? -25.467 -18.995 -3.370 1.00 14.14 1186 SER A CA 1
ATOM 767 C C . SER A 1 83 ? -25.570 -19.756 -4.657 1.00 15.93 1186 SER A C 1
ATOM 768 O O . SER A 1 83 ? -24.650 -20.487 -5.010 1.00 17.00 1186 SER A O 1
ATOM 771 N N . PRO A 1 84 ? -26.615 -19.493 -5.472 1.00 16.66 1187 PRO A N 1
ATOM 772 C CA . PRO A 1 84 ? -26.642 -20.111 -6.815 1.00 18.73 1187 PRO A CA 1
ATOM 773 C C . PRO A 1 84 ? -25.566 -19.548 -7.749 1.00 22.91 1187 PRO A C 1
ATOM 774 O O . PRO A 1 84 ? -25.247 -20.141 -8.787 1.00 22.94 1187 PRO A O 1
ATOM 778 N N . PHE A 1 85 ? -24.946 -18.426 -7.354 1.00 19.86 1188 PHE A N 1
ATOM 779 C CA . PHE A 1 85 ? -23.910 -17.768 -8.156 1.00 19.12 1188 PHE A CA 1
ATOM 780 C C . PHE A 1 85 ? -22.547 -17.869 -7.510 1.00 20.56 1188 PHE A C 1
ATOM 781 O O . PHE A 1 85 ? -21.698 -16.984 -7.659 1.00 21.13 1188 PHE A O 1
ATOM 789 N N . ILE A 1 86 ? -22.275 -19.019 -6.889 1.00 18.26 1189 ILE A N 1
ATOM 790 C CA . ILE A 1 86 ? -21.006 -19.316 -6.261 1.00 18.03 1189 ILE A CA 1
ATOM 791 C C . ILE A 1 86 ? -19.838 -19.280 -7.233 1.00 19.37 1189 ILE A C 1
ATOM 792 O O . ILE A 1 86 ? -18.761 -18.820 -6.862 1.00 18.72 1189 ILE A O 1
ATOM 797 N N . ASN A 1 87 ? -20.042 -19.704 -8.494 1.00 19.10 1190 ASN A N 1
ATOM 798 C CA . ASN A 1 87 ? -18.975 -19.639 -9.499 1.00 19.40 1190 ASN A CA 1
ATOM 799 C C . ASN A 1 87 ? -18.466 -18.213 -9.686 1.00 20.87 1190 ASN A C 1
ATOM 800 O O . ASN A 1 87 ? -17.241 -18.020 -9.765 1.00 21.67 1190 ASN A O 1
ATOM 805 N N . ALA A 1 88 ? -19.357 -17.220 -9.682 1.00 19.27 1191 ALA A N 1
ATOM 806 C CA . ALA A 1 88 ? -18.907 -15.828 -9.822 1.00 18.91 1191 ALA A CA 1
ATOM 807 C C . ALA A 1 88 ? -18.109 -15.374 -8.610 1.00 19.77 1191 ALA A C 1
ATOM 808 O O . ALA A 1 88 ? -17.163 -14.583 -8.745 1.00 19.95 1191 ALA A O 1
ATOM 810 N N . ILE A 1 89 ? -18.519 -15.811 -7.418 1.00 14.94 1192 ILE A N 1
ATOM 811 C CA . ILE A 1 89 ? -17.799 -15.432 -6.215 1.00 14.90 1192 ILE A CA 1
ATOM 812 C C . ILE A 1 89 ? -16.378 -16.005 -6.210 1.00 16.56 1192 ILE A C 1
ATOM 813 O O . ILE A 1 89 ? -15.451 -15.311 -5.843 1.00 15.49 1192 ILE A O 1
ATOM 818 N N A ILE A 1 90 ? -16.169 -17.259 -6.566 0.50 15.81 1193 ILE A N 1
ATOM 819 N N B ILE A 1 90 ? -16.247 -17.278 -6.626 0.50 15.40 1193 ILE A N 1
ATOM 820 C CA A ILE A 1 90 ? -14.768 -17.709 -6.478 0.50 15.60 1193 ILE A CA 1
ATOM 821 C CA B ILE A 1 90 ? -14.976 -18.006 -6.700 0.50 15.24 1193 ILE A CA 1
ATOM 822 C C A ILE A 1 90 ? -13.899 -17.034 -7.535 0.50 19.31 1193 ILE A C 1
ATOM 823 C C B ILE A 1 90 ? -13.984 -17.261 -7.598 0.50 18.09 1193 ILE A C 1
ATOM 824 O O A ILE A 1 90 ? -12.722 -16.763 -7.256 0.50 18.95 1193 ILE A O 1
ATOM 825 O O B ILE A 1 90 ? -12.789 -17.189 -7.277 0.50 16.22 1193 ILE A O 1
ATOM 834 N N . HIS A 1 91 ? -14.472 -16.705 -8.723 1.00 17.84 1194 HIS A N 1
ATOM 835 C CA . HIS A 1 91 ? -13.641 -16.069 -9.729 1.00 18.97 1194 HIS A CA 1
ATOM 836 C C . HIS A 1 91 ? -13.518 -14.558 -9.609 1.00 20.61 1194 HIS A C 1
ATOM 837 O O . HIS A 1 91 ? -12.492 -14.002 -9.987 1.00 20.20 1194 HIS A O 1
ATOM 844 N N . LYS A 1 92 ? -14.534 -13.880 -9.073 1.00 17.67 1195 LYS A N 1
ATOM 845 C CA . LYS A 1 92 ? -14.537 -12.434 -8.978 1.00 18.03 1195 LYS A CA 1
ATOM 846 C C . LYS A 1 92 ? -14.600 -11.875 -7.560 1.00 18.54 1195 LYS A C 1
ATOM 847 O O . LYS A 1 92 ? -14.475 -10.654 -7.402 1.00 19.05 1195 LYS A O 1
ATOM 853 N N . GLY A 1 93 ? -14.784 -12.738 -6.559 1.00 15.66 1196 GLY A N 1
ATOM 854 C CA . GLY A 1 93 ? -14.845 -12.322 -5.164 1.00 16.82 1196 GLY A CA 1
ATOM 855 C C . GLY A 1 93 ? -16.249 -11.919 -4.746 1.00 17.05 1196 GLY A C 1
ATOM 856 O O . GLY A 1 93 ? -17.164 -11.838 -5.565 1.00 17.18 1196 GLY A O 1
ATOM 857 N N . PHE A 1 94 ? -16.407 -11.664 -3.467 1.00 15.04 1197 PHE A N 1
ATOM 858 C CA . PHE A 1 94 ? -17.684 -11.173 -2.941 1.00 13.99 1197 PHE A CA 1
ATOM 859 C C . PHE A 1 94 ? -17.911 -9.754 -3.471 1.00 17.31 1197 PHE A C 1
ATOM 860 O O . PHE A 1 94 ? -16.979 -8.960 -3.645 1.00 16.36 1197 PHE A O 1
ATOM 868 N N . ASP A 1 95 ? -19.172 -9.422 -3.709 1.00 15.95 1198 ASP A N 1
ATOM 869 C CA . ASP A 1 95 ? -19.542 -8.149 -4.328 1.00 15.84 1198 ASP A CA 1
ATOM 870 C C . ASP A 1 95 ? -20.876 -7.680 -3.770 1.00 17.53 1198 ASP A C 1
ATOM 871 O O . ASP A 1 95 ? -21.899 -8.317 -3.974 1.00 16.91 1198 ASP A O 1
ATOM 876 N N . GLU A 1 96 ? -20.892 -6.539 -3.084 1.00 14.97 1199 GLU A N 1
ATOM 877 C CA . GLU A 1 96 ? -22.126 -5.957 -2.539 1.00 15.44 1199 GLU A CA 1
ATOM 878 C C . GLU A 1 96 ? -23.071 -5.513 -3.657 1.00 17.89 1199 GLU A C 1
ATOM 879 O O . GLU A 1 96 ? -24.273 -5.358 -3.410 1.00 16.44 1199 GLU A O 1
ATOM 885 N N . ARG A 1 97 ? -22.562 -5.384 -4.884 1.00 15.20 1200 ARG A N 1
ATOM 886 C CA . ARG A 1 97 ? -23.403 -5.051 -6.024 1.00 14.89 1200 ARG A CA 1
ATOM 887 C C . ARG A 1 97 ? -24.341 -6.223 -6.386 1.00 17.82 1200 ARG A C 1
ATOM 888 O O . ARG A 1 97 ? -25.306 -6.033 -7.136 1.00 18.15 1200 ARG A O 1
ATOM 896 N N . HIS A 1 98 ? -24.079 -7.406 -5.794 1.00 15.17 1201 HIS A N 1
ATOM 897 C CA . HIS A 1 98 ? -24.914 -8.596 -5.914 1.00 15.62 1201 HIS A CA 1
ATOM 898 C C . HIS A 1 98 ? -25.488 -8.974 -4.547 1.00 17.97 1201 HIS A C 1
ATOM 899 O O . HIS A 1 98 ? -25.725 -10.158 -4.264 1.00 19.41 1201 HIS A O 1
ATOM 906 N N . ALA A 1 99 ? -25.811 -7.977 -3.716 1.00 17.33 1202 ALA A N 1
ATOM 907 C CA . ALA A 1 99 ? -26.381 -8.188 -2.387 1.00 16.68 1202 ALA A CA 1
ATOM 908 C C . ALA A 1 99 ? -27.755 -8.891 -2.467 1.00 17.90 1202 ALA A C 1
ATOM 909 O O . ALA A 1 99 ? -28.447 -8.823 -3.501 1.00 18.16 1202 ALA A O 1
ATOM 911 N N . TYR A 1 100 ? -28.152 -9.501 -1.361 1.00 15.70 1203 TYR A N 1
ATOM 912 C CA . TYR A 1 100 ? -29.483 -10.099 -1.231 1.00 14.92 1203 TYR A CA 1
ATOM 913 C C . TYR A 1 100 ? -30.418 -8.960 -0.803 1.00 16.09 1203 TYR A C 1
ATOM 914 O O . TYR A 1 100 ? -30.542 -8.648 0.381 1.00 16.52 1203 TYR A O 1
ATOM 923 N N . ILE A 1 101 ? -31.092 -8.335 -1.777 1.00 17.15 1204 ILE A N 1
ATOM 924 C CA . ILE A 1 101 ? -31.959 -7.183 -1.511 1.00 19.47 1204 ILE A CA 1
ATOM 925 C C . ILE A 1 101 ? -33.065 -7.505 -0.536 1.00 20.70 1204 ILE A C 1
ATOM 926 O O . ILE A 1 101 ? -33.408 -6.655 0.290 1.00 21.63 1204 ILE A O 1
ATOM 931 N N . GLY A 1 102 ? -33.623 -8.704 -0.625 1.00 17.05 1205 GLY A N 1
ATOM 932 C CA . GLY A 1 102 ? -34.757 -9.085 0.203 1.00 18.49 1205 GLY A CA 1
ATOM 933 C C . GLY A 1 102 ? -34.394 -9.650 1.571 1.00 19.43 1205 GLY A C 1
ATOM 934 O O . GLY A 1 102 ? -35.300 -10.087 2.292 1.00 19.99 1205 GLY A O 1
ATOM 935 N N . GLY A 1 103 ? -33.106 -9.637 1.943 1.00 15.84 1206 GLY A N 1
ATOM 936 C CA . GLY A 1 103 ? -32.682 -10.104 3.257 1.00 17.22 1206 GLY A CA 1
ATOM 937 C C . GLY A 1 103 ? -33.265 -9.312 4.414 1.00 16.79 1206 GLY A C 1
ATOM 938 O O . GLY A 1 103 ? -33.644 -8.157 4.245 1.00 15.81 1206 GLY A O 1
ATOM 939 N N . MET A 1 104 ? -33.314 -9.893 5.616 1.00 15.07 1207 MET A N 1
ATOM 940 C CA . MET A 1 104 ? -33.975 -9.250 6.745 1.00 15.99 1207 MET A CA 1
ATOM 941 C C . MET A 1 104 ? -33.264 -7.983 7.216 1.00 17.04 1207 MET A C 1
ATOM 942 O O . MET A 1 104 ? -33.856 -7.209 7.958 1.00 16.00 1207 MET A O 1
ATOM 947 N N . PHE A 1 105 ? -31.988 -7.797 6.829 1.00 14.19 1208 PHE A N 1
ATOM 948 C CA . PHE A 1 105 ? -31.228 -6.598 7.151 1.00 14.73 1208 PHE A CA 1
ATOM 949 C C . PHE A 1 105 ? -30.926 -5.784 5.915 1.00 16.05 1208 PHE A C 1
ATOM 950 O O . PHE A 1 105 ? -30.045 -4.932 5.936 1.00 15.79 1208 PHE A O 1
ATOM 958 N N . GLY A 1 106 ? -31.730 -5.949 4.868 1.00 14.90 1209 GLY A N 1
ATOM 959 C CA . GLY A 1 106 ? -31.555 -5.154 3.660 1.00 15.84 1209 GLY A CA 1
ATOM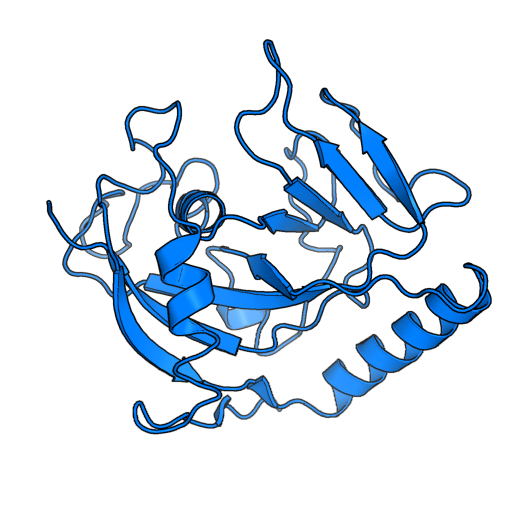 960 C C . GLY A 1 106 ? -30.495 -5.710 2.739 1.00 15.35 1209 GLY A C 1
ATOM 961 O O . GLY A 1 106 ? -30.083 -6.872 2.823 1.00 14.17 1209 GLY A O 1
ATOM 962 N N . ALA A 1 107 ? -29.979 -4.827 1.899 1.00 14.97 1210 ALA A N 1
ATOM 963 C CA . ALA A 1 107 ? -29.101 -5.186 0.804 1.00 15.12 1210 ALA A CA 1
ATOM 964 C C . ALA A 1 107 ? -27.648 -5.408 1.213 1.00 16.03 1210 ALA A C 1
ATOM 965 O O . ALA A 1 107 ? -26.753 -4.594 0.949 1.00 15.90 1210 ALA A O 1
ATOM 967 N N . GLY A 1 108 ? -27.421 -6.540 1.859 1.00 13.93 1211 GLY A N 1
ATOM 968 C CA . GLY A 1 108 ? -26.085 -6.974 2.247 1.00 13.97 1211 GLY A CA 1
ATOM 969 C C . GLY A 1 108 ? -25.763 -8.360 1.711 1.00 14.16 1211 GLY A C 1
ATOM 970 O O . GLY A 1 108 ? -26.541 -8.953 0.950 1.00 14.02 1211 GLY A O 1
ATOM 971 N N . ILE A 1 109 ? -24.609 -8.869 2.110 1.00 13.54 1212 ILE A N 1
ATOM 972 C CA . ILE A 1 109 ? -24.138 -10.223 1.805 1.00 12.75 1212 ILE A CA 1
ATOM 973 C C . ILE A 1 109 ? -24.220 -10.955 3.100 1.00 12.86 1212 ILE A C 1
ATOM 974 O O . ILE A 1 109 ? -23.684 -10.500 4.120 1.00 12.78 1212 ILE A O 1
ATOM 979 N N . TYR A 1 110 ? -24.948 -12.097 3.076 1.00 12.24 1213 TYR A N 1
ATOM 980 C CA . TYR A 1 110 ? -25.348 -12.822 4.300 1.00 12.05 1213 TYR A CA 1
ATOM 981 C C . TYR A 1 110 ? -24.556 -14.109 4.486 1.00 12.78 1213 TYR A C 1
ATOM 982 O O . TYR A 1 110 ? -24.373 -14.861 3.529 1.00 13.21 1213 TYR A O 1
ATOM 991 N N . PHE A 1 111 ? -24.224 -14.406 5.739 1.00 12.34 1214 PHE A N 1
ATOM 992 C CA . PHE A 1 111 ? -23.439 -15.589 6.097 1.00 11.67 1214 PHE A CA 1
ATOM 993 C C . PHE A 1 111 ? -24.080 -16.230 7.313 1.00 13.22 1214 PHE A C 1
ATOM 994 O O . PHE A 1 111 ? -24.718 -15.560 8.134 1.00 13.58 1214 PHE A O 1
ATOM 1002 N N . ALA A 1 112 ? -23.799 -17.538 7.455 1.00 12.98 1215 ALA A N 1
ATOM 1003 C CA . ALA A 1 112 ? -24.340 -18.288 8.581 1.00 13.07 1215 ALA A CA 1
ATOM 1004 C C . ALA A 1 112 ? -23.198 -18.938 9.358 1.00 13.73 1215 ALA A C 1
ATOM 1005 O O . ALA A 1 112 ? -22.155 -19.312 8.769 1.00 14.26 1215 ALA A O 1
ATOM 1007 N N . GLU A 1 113 ? -23.397 -19.168 10.661 1.00 13.82 1216 GLU A N 1
ATOM 1008 C CA . GLU A 1 113 ? -22.462 -19.957 11.430 1.00 14.80 1216 GLU A CA 1
ATOM 1009 C C . GLU A 1 113 ? -22.916 -21.421 11.373 1.00 16.61 1216 GLU A C 1
ATOM 1010 O O . GLU A 1 113 ? -22.168 -22.287 11.816 1.00 17.30 1216 GLU A O 1
ATOM 1016 N N . ASN A 1 114 ? -24.117 -21.714 10.855 1.00 13.70 1217 ASN A N 1
ATOM 1017 C CA . ASN A 1 114 ? -24.617 -23.087 10.718 1.00 13.63 1217 ASN A CA 1
ATOM 1018 C C . ASN A 1 114 ? -24.615 -23.438 9.261 1.00 13.23 1217 ASN A C 1
ATOM 1019 O O . ASN A 1 114 ? -25.338 -22.802 8.476 1.00 13.80 1217 ASN A O 1
ATOM 1024 N N . SER A 1 115 ? -23.845 -24.482 8.882 1.00 13.03 1218 SER A N 1
ATOM 1025 C CA . SER A 1 115 ? -23.730 -24.836 7.470 1.00 12.79 1218 SER A CA 1
ATOM 1026 C C . SER A 1 115 ? -25.111 -25.119 6.857 1.00 14.39 1218 SER A C 1
ATOM 1027 O O . SER A 1 115 ? -25.339 -24.796 5.677 1.00 13.59 1218 SER A O 1
ATOM 1030 N N . SER A 1 116 ? -26.022 -25.768 7.613 1.00 12.92 1219 SER A N 1
ATOM 1031 C CA . SER A 1 116 ? -27.326 -26.076 7.058 1.00 13.11 1219 SER A CA 1
ATOM 1032 C C . SER A 1 116 ? -28.205 -24.869 6.747 1.00 13.50 1219 SER A C 1
ATOM 1033 O O . SER A 1 116 ? -29.049 -24.974 5.861 1.00 14.74 1219 SER A O 1
ATOM 1036 N N . LYS A 1 117 ? -27.937 -23.704 7.377 1.00 12.79 1220 LYS A N 1
ATOM 1037 C CA . LYS A 1 117 ? -28.656 -22.506 7.019 1.00 12.51 1220 LYS A CA 1
ATOM 1038 C C . LYS A 1 117 ? -28.159 -22.052 5.633 1.00 14.71 1220 LYS A C 1
ATOM 1039 O O . LYS A 1 117 ? -28.966 -21.714 4.764 1.00 14.22 1220 LYS A O 1
ATOM 1045 N N . SER A 1 118 ? -26.817 -22.066 5.417 1.00 13.30 1221 SER A N 1
ATOM 1046 C CA . SER A 1 118 ? -26.343 -21.704 4.088 1.00 13.59 1221 SER A CA 1
ATOM 1047 C C . SER A 1 118 ? -26.777 -22.695 3.008 1.00 14.81 1221 SER A C 1
ATOM 1048 O O . SER A 1 118 ? -27.017 -22.290 1.874 1.00 13.89 1221 SER A O 1
ATOM 1051 N N . ASN A 1 119 ? -26.937 -23.978 3.372 1.00 14.15 1222 ASN A N 1
ATOM 1052 C CA . ASN A 1 119 ? -27.446 -24.996 2.423 1.00 14.75 1222 ASN A CA 1
ATOM 1053 C C . ASN A 1 119 ? -28.844 -24.629 1.889 1.00 14.30 1222 ASN A C 1
ATOM 1054 O O . ASN A 1 119 ? -29.178 -25.003 0.758 1.00 14.08 1222 ASN A O 1
ATOM 1059 N N . GLN A 1 120 ? -29.648 -23.864 2.649 1.00 14.35 1223 GLN A N 1
ATOM 1060 C CA . GLN A 1 120 ? -30.986 -23.409 2.196 1.00 14.21 1223 GLN A CA 1
ATOM 1061 C C . GLN A 1 120 ? -30.896 -22.438 1.025 1.00 16.86 1223 GLN A C 1
ATOM 1062 O O . GLN A 1 120 ? -31.933 -22.150 0.416 1.00 17.78 1223 GLN A O 1
ATOM 1068 N N . TYR A 1 121 ? -29.693 -21.910 0.699 1.00 14.89 1224 TYR A N 1
ATOM 1069 C CA . TYR A 1 121 ? -29.529 -20.897 -0.334 1.00 14.61 1224 TYR A CA 1
ATOM 1070 C C . TYR A 1 121 ? -28.726 -21.339 -1.531 1.00 15.77 1224 TYR A C 1
ATOM 1071 O O . TYR A 1 121 ? -28.578 -20.556 -2.464 1.00 15.84 1224 TYR A O 1
ATOM 1080 N N . VAL A 1 122 ? -28.234 -22.582 -1.544 1.00 13.82 1225 VAL A N 1
ATOM 1081 C CA . VAL A 1 122 ? -27.428 -23.092 -2.639 1.00 15.16 1225 VAL A CA 1
ATOM 1082 C C . VAL A 1 122 ? -28.181 -23.080 -3.945 1.00 15.42 1225 VAL A C 1
ATOM 1083 O O . VAL A 1 122 ? -27.545 -22.743 -4.953 1.00 16.42 1225 VAL A O 1
ATOM 1087 N N . TYR A 1 123 ? -29.494 -23.340 -3.928 1.00 14.46 1226 TYR A N 1
ATOM 1088 C CA . TYR A 1 123 ? -30.258 -23.314 -5.166 1.00 14.59 1226 TYR A CA 1
ATOM 1089 C C . TYR A 1 123 ? -31.162 -22.083 -5.253 1.00 17.01 1226 TYR A C 1
ATOM 1090 O O . TYR A 1 123 ? -32.085 -22.019 -6.085 1.00 19.28 1226 TYR A O 1
ATOM 1099 N N . GLY A 1 124 ? -30.843 -21.069 -4.463 1.00 15.34 1227 GLY A N 1
ATOM 1100 C CA . GLY A 1 124 ? -31.565 -19.799 -4.488 1.00 16.87 1227 GLY A CA 1
ATOM 1101 C C . GLY A 1 124 ? -32.294 -19.504 -3.207 1.00 17.52 1227 GLY A C 1
ATOM 1102 O O . GLY A 1 124 ? -32.286 -20.302 -2.275 1.00 16.49 1227 GLY A O 1
ATOM 1103 N N . ILE A 1 125 ? -32.964 -18.333 -3.171 1.00 17.02 1228 ILE A N 1
ATOM 1104 C CA . ILE A 1 125 ? -33.765 -17.925 -2.029 1.00 16.72 1228 ILE A CA 1
ATOM 1105 C C . ILE A 1 125 ? -34.849 -18.972 -1.767 1.00 17.18 1228 ILE A C 1
ATOM 1106 O O . ILE A 1 125 ? -35.519 -19.417 -2.694 1.00 17.43 1228 ILE A O 1
ATOM 1111 N N . GLY A 1 126 ? -34.975 -19.418 -0.520 1.00 17.77 1229 GLY A N 1
ATOM 1112 C CA . GLY A 1 126 ? -35.951 -20.462 -0.200 1.00 18.47 1229 GLY A CA 1
ATOM 1113 C C . GLY A 1 126 ? -35.646 -21.804 -0.848 1.00 18.81 1229 GLY A C 1
ATOM 1114 O O . GLY A 1 126 ? -36.520 -22.665 -0.858 1.00 16.98 1229 GLY A O 1
ATOM 1115 N N . GLY A 1 127 ? -34.429 -21.992 -1.390 1.00 16.43 1230 GLY A N 1
ATOM 1116 C CA . GLY A 1 127 ? -34.063 -23.210 -2.108 1.00 16.24 1230 GLY A CA 1
ATOM 1117 C C . GLY A 1 127 ? -34.478 -23.175 -3.571 1.00 16.83 1230 GLY A C 1
ATOM 1118 O O . GLY A 1 127 ? -34.241 -24.139 -4.296 1.00 16.98 1230 GLY A O 1
ATOM 1119 N N . GLY A 1 128 ? -35.159 -22.077 -3.995 1.00 17.07 1231 GLY A N 1
ATOM 1120 C CA . GLY A 1 128 ? -35.597 -21.919 -5.381 1.00 17.28 1231 GLY A CA 1
ATOM 1121 C C . GLY A 1 128 ? -36.373 -23.135 -5.852 1.00 17.91 1231 GLY A C 1
ATOM 1122 O O . GLY A 1 128 ? -37.289 -23.624 -5.156 1.00 18.19 1231 GLY A O 1
ATOM 1123 N N . THR A 1 129 ? -36.014 -23.630 -7.054 1.00 18.04 1232 THR A N 1
ATOM 1124 C CA . THR A 1 129 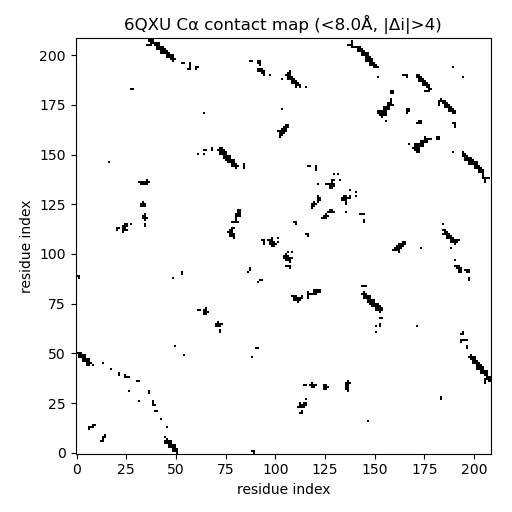? -36.650 -24.811 -7.629 1.00 18.50 1232 THR A CA 1
ATOM 1125 C C . THR A 1 129 ? -35.746 -26.034 -7.409 1.00 21.28 1232 THR A C 1
ATOM 1126 O O . THR A 1 129 ? -35.969 -27.062 -8.035 1.00 23.97 1232 THR A O 1
ATOM 1130 N N . GLY A 1 130 ? -34.789 -25.947 -6.490 1.00 18.12 1233 GLY A N 1
ATOM 1131 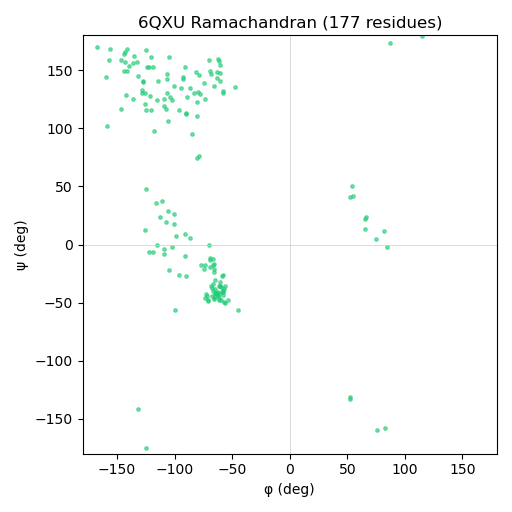C CA . GLY A 1 130 ? -33.947 -27.093 -6.210 1.00 18.08 1233 GLY A CA 1
ATOM 1132 C C . GLY A 1 130 ? -32.895 -27.336 -7.276 1.00 18.31 1233 GLY A C 1
ATOM 1133 O O . GLY A 1 130 ? -32.540 -26.436 -8.055 1.00 18.81 1233 GLY A O 1
ATOM 1134 N N . CYS A 1 131 ? -32.371 -28.560 -7.331 1.00 17.60 1234 CYS A N 1
ATOM 1135 C CA . CYS A 1 131 ? -31.288 -28.840 -8.280 1.00 18.13 1234 CYS A CA 1
ATOM 1136 C C . CYS A 1 131 ? -31.685 -28.615 -9.735 1.00 21.82 1234 CYS A C 1
ATOM 1137 O O . CYS A 1 131 ? -32.825 -28.889 -10.097 1.00 19.70 1234 CYS A O 1
ATOM 1140 N N . PRO A 1 132 ? -30.742 -28.185 -10.602 1.00 20.39 1235 PRO A N 1
ATOM 1141 C CA . PRO A 1 132 ? -31.074 -27.996 -12.032 1.00 21.87 1235 PRO A CA 1
ATOM 1142 C C . PRO A 1 132 ? -31.605 -29.248 -12.743 1.00 25.17 1235 PRO A C 1
ATOM 1143 O O . PRO A 1 132 ? -32.575 -29.158 -13.499 1.00 24.70 1235 PRO A O 1
ATOM 1147 N N . THR A 1 133 ? -31.019 -30.423 -12.468 1.00 22.44 1236 THR A N 1
ATOM 1148 C CA . THR A 1 133 ? -31.390 -31.665 -13.149 1.00 21.97 1236 THR A CA 1
ATOM 1149 C C . THR A 1 133 ? -32.760 -32.226 -12.765 1.00 24.98 1236 THR A C 1
ATOM 1150 O O . THR A 1 133 ? -33.526 -32.630 -13.646 1.00 24.44 1236 THR A O 1
ATOM 1154 N N . HIS A 1 134 ? -33.049 -32.315 -11.454 1.00 21.66 1237 HIS A N 1
ATOM 1155 C CA . HIS A 1 134 ? -34.285 -32.934 -10.967 1.00 20.02 1237 HIS A CA 1
ATOM 1156 C C . HIS A 1 134 ? -35.295 -31.963 -10.377 1.00 22.32 1237 HIS A C 1
ATOM 1157 O O . HIS A 1 134 ? -36.400 -32.413 -10.032 1.00 21.00 1237 HIS A O 1
ATOM 1164 N N . LYS A 1 135 ? -34.962 -30.652 -10.271 1.00 20.08 1238 LYS A N 1
ATOM 1165 C CA . LYS A 1 135 ? -35.902 -29.676 -9.674 1.00 20.11 1238 LYS A CA 1
ATOM 1166 C C . LYS A 1 135 ? -36.317 -30.145 -8.254 1.00 20.77 1238 LYS A C 1
ATOM 1167 O O . LYS A 1 135 ? -37.484 -30.083 -7.878 1.00 22.64 1238 LYS A O 1
ATOM 1173 N N . ASP A 1 136 ? -35.343 -30.649 -7.491 1.00 17.74 1239 ASP A N 1
ATOM 1174 C CA . ASP A 1 136 ? -35.643 -31.213 -6.179 1.00 17.51 1239 ASP A CA 1
ATOM 1175 C C . ASP A 1 136 ? -34.767 -30.490 -5.145 1.00 17.81 1239 ASP A C 1
ATOM 1176 O O . ASP A 1 136 ? -33.528 -30.612 -5.143 1.00 16.84 1239 ASP A O 1
ATOM 1181 N N . ARG A 1 137 ? -35.426 -29.754 -4.228 1.00 16.10 1240 ARG A N 1
ATOM 1182 C CA . ARG A 1 137 ? -34.707 -29.065 -3.158 1.00 16.03 1240 ARG A CA 1
ATOM 1183 C C . ARG A 1 137 ? -34.029 -30.029 -2.180 1.00 15.35 1240 ARG A C 1
ATOM 1184 O O . ARG A 1 137 ? -33.024 -29.664 -1.545 1.00 16.32 1240 ARG A O 1
ATOM 1192 N N . SER A 1 138 ? -34.525 -31.254 -2.099 1.00 15.42 1241 SER A N 1
ATOM 1193 C CA . SER A 1 138 ? -33.941 -32.290 -1.247 1.00 15.86 1241 SER A CA 1
ATOM 1194 C C . SER A 1 138 ? -33.191 -33.329 -2.071 1.00 16.81 1241 SER A C 1
ATOM 1195 O O . SER A 1 138 ? -33.042 -34.452 -1.612 1.00 16.71 1241 SER A O 1
ATOM 1198 N N . CYS A 1 139 ? -32.646 -32.952 -3.220 1.00 15.10 1242 CYS A N 1
ATOM 1199 C CA . CYS A 1 139 ? -31.918 -33.925 -4.036 1.00 15.98 1242 CYS A CA 1
ATOM 1200 C C . CYS A 1 139 ? -30.767 -34.540 -3.272 1.00 18.04 1242 CYS A C 1
ATOM 1201 O O . CYS A 1 139 ? -29.953 -33.813 -2.698 1.00 16.37 1242 CYS A O 1
ATOM 1204 N N . TYR A 1 140 ? -30.662 -35.878 -3.320 1.00 16.62 1243 TYR A N 1
ATOM 1205 C CA . TYR A 1 140 ? -29.608 -36.658 -2.693 1.00 17.26 1243 TYR A CA 1
ATOM 1206 C C . TYR A 1 140 ? -28.558 -37.115 -3.701 1.00 19.22 1243 TYR A C 1
ATOM 1207 O O . TYR A 1 140 ? -27.585 -37.777 -3.325 1.00 19.95 1243 TYR A O 1
ATOM 1216 N N . ILE A 1 141 ? -28.762 -36.781 -4.980 1.00 18.49 1244 ILE A N 1
ATOM 1217 C CA . ILE A 1 141 ? -27.857 -37.190 -6.036 1.00 18.21 1244 ILE A CA 1
ATOM 1218 C C . ILE A 1 141 ? -26.908 -36.079 -6.421 1.00 20.33 1244 ILE A C 1
ATOM 1219 O O . ILE A 1 141 ? -25.705 -36.293 -6.453 1.00 19.66 1244 ILE A O 1
ATOM 1224 N N . CYS A 1 142 ? -27.436 -34.930 -6.807 1.00 17.49 1245 CYS A N 1
ATOM 1225 C CA . CYS A 1 142 ? -26.625 -33.856 -7.333 1.00 18.32 1245 CYS A CA 1
ATOM 1226 C C . CYS A 1 142 ? -25.630 -33.292 -6.352 1.00 18.32 1245 CYS A C 1
ATOM 1227 O O . CYS A 1 142 ? -25.901 -33.151 -5.161 1.00 17.41 1245 CYS A O 1
ATOM 1230 N N . HIS A 1 143 ? -24.457 -32.935 -6.850 1.00 17.09 1246 HIS A N 1
ATOM 1231 C CA . HIS A 1 143 ? -23.418 -32.329 -6.018 1.00 16.48 1246 HIS A CA 1
ATOM 1232 C C . HIS A 1 143 ? -23.720 -30.861 -5.822 1.00 17.53 1246 HIS A C 1
ATOM 1233 O O . HIS A 1 143 ? -23.946 -30.139 -6.784 1.00 19.38 1246 HIS A O 1
ATOM 1240 N N . ARG A 1 144 ? -23.659 -30.429 -4.580 1.00 14.66 1247 ARG A N 1
ATOM 1241 C CA . ARG A 1 144 ? -23.893 -29.054 -4.170 1.00 14.73 1247 ARG A CA 1
ATOM 1242 C C . ARG A 1 144 ? -22.546 -28.436 -3.861 1.00 14.58 1247 ARG A C 1
ATOM 1243 O O . ARG A 1 144 ? -21.597 -29.153 -3.573 1.00 14.53 1247 ARG A O 1
ATOM 1251 N N . GLN A 1 145 ? -22.480 -27.143 -3.838 1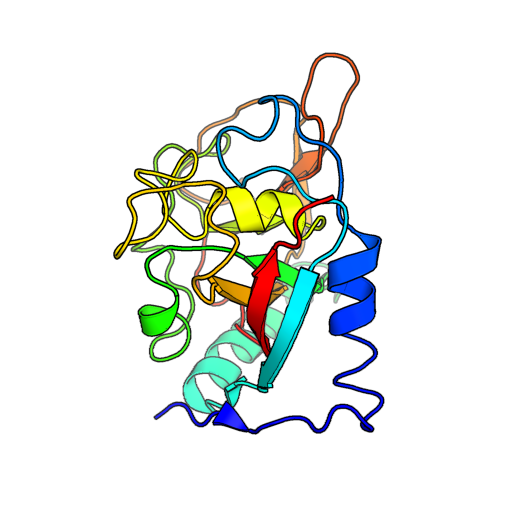.00 13.62 1248 GLN A N 1
ATOM 1252 C CA . GLN A 1 145 ? -21.300 -26.433 -3.391 1.00 13.52 1248 GLN A CA 1
ATOM 1253 C C . GLN A 1 145 ? -21.682 -25.337 -2.409 1.00 13.48 1248 GLN A C 1
ATOM 1254 O O . GLN A 1 145 ? -22.733 -24.712 -2.544 1.00 14.88 1248 GLN A O 1
ATOM 1260 N N . MET A 1 146 ? -20.827 -25.096 -1.422 1.00 13.22 1249 MET A N 1
ATOM 1261 C CA . MET A 1 146 ? -20.957 -23.944 -0.540 1.00 13.48 1249 MET A CA 1
ATOM 1262 C C . MET A 1 146 ? -19.549 -23.448 -0.199 1.00 13.70 1249 MET A C 1
ATOM 1263 O O . MET A 1 146 ? -18.543 -24.138 -0.451 1.00 14.41 1249 MET A O 1
ATOM 1268 N N . LEU A 1 147 ? -19.499 -22.235 0.317 1.00 12.83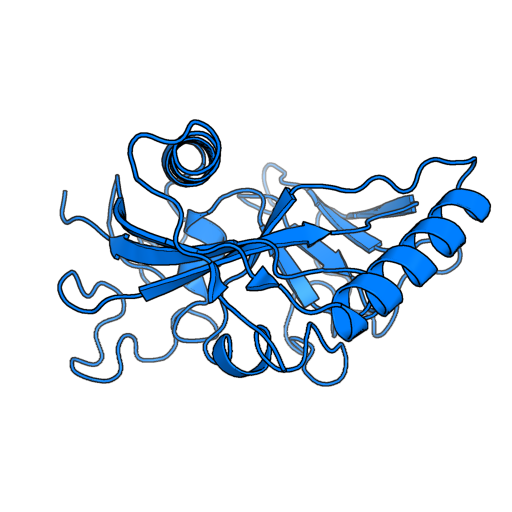 1250 LEU A N 1
ATOM 1269 C CA . LEU A 1 147 ? -18.244 -21.607 0.711 1.00 12.13 1250 LEU A CA 1
ATOM 1270 C C . LEU A 1 147 ? -18.100 -21.558 2.207 1.00 13.47 1250 LEU A C 1
ATOM 1271 O O . LEU A 1 147 ? -19.078 -21.387 2.926 1.00 13.43 1250 LEU A O 1
ATOM 1276 N N . PHE A 1 148 ? -16.858 -21.680 2.679 1.00 13.16 1251 PHE A N 1
ATOM 1277 C CA . PHE A 1 148 ? -16.552 -21.452 4.106 1.00 13.58 1251 PHE A CA 1
ATOM 1278 C C . PHE A 1 148 ? -15.560 -20.321 4.025 1.00 13.45 1251 PHE A C 1
ATOM 1279 O O . PHE A 1 148 ? -14.482 -20.454 3.421 1.00 14.37 1251 PHE A O 1
ATOM 1287 N N . CYS A 1 149 ? -15.948 -19.176 4.577 1.00 13.94 1252 CYS A N 1
ATOM 1288 C CA . CYS A 1 149 ? -15.335 -17.883 4.306 1.00 13.35 1252 CYS A CA 1
ATOM 1289 C C . CYS A 1 149 ? -14.722 -17.188 5.466 1.00 14.18 1252 CYS A C 1
ATOM 1290 O O . CYS A 1 149 ? -15.226 -17.289 6.568 1.00 15.13 1252 CYS A O 1
ATOM 1293 N N . ARG A 1 150 ? -13.725 -16.349 5.189 1.00 14.06 1253 ARG A N 1
ATOM 1294 C CA . ARG A 1 150 ? -13.223 -15.420 6.203 1.00 13.72 1253 ARG A CA 1
ATOM 1295 C C . ARG A 1 150 ? -14.089 -14.160 6.043 1.00 14.84 1253 ARG A C 1
ATOM 1296 O O . ARG A 1 150 ? -14.239 -13.636 4.918 1.00 14.87 1253 ARG A O 1
ATOM 1304 N N . VAL A 1 151 ? -14.687 -13.717 7.148 1.00 13.00 1254 VAL A N 1
ATOM 1305 C CA . VAL A 1 151 ? -15.552 -12.535 7.129 1.00 13.42 1254 VAL A CA 1
ATOM 1306 C C . VAL A 1 151 ? -15.084 -11.517 8.170 1.00 15.54 1254 VAL A C 1
ATOM 1307 O O . VAL A 1 151 ? -15.039 -11.824 9.375 1.00 15.44 1254 VAL A O 1
ATOM 1311 N N . THR A 1 152 ? -14.750 -10.296 7.712 1.00 14.13 1255 THR A N 1
ATOM 1312 C CA . THR A 1 152 ? -14.363 -9.190 8.576 1.00 15.01 1255 THR A CA 1
ATOM 1313 C C . THR A 1 152 ? -15.630 -8.548 9.135 1.00 14.73 1255 THR A C 1
ATOM 1314 O O . THR A 1 152 ? -16.343 -7.869 8.406 1.00 16.18 1255 THR A O 1
ATOM 1318 N N . LEU A 1 153 ? -15.870 -8.704 10.431 1.00 15.42 1256 LEU A N 1
ATOM 1319 C CA . LEU A 1 153 ? -17.069 -8.138 11.020 1.00 16.25 1256 LEU A CA 1
ATOM 1320 C C . LEU A 1 153 ? -16.843 -6.776 11.662 1.00 16.30 1256 LEU A C 1
ATOM 1321 O O . LEU A 1 153 ? -17.789 -6.006 11.786 1.00 15.62 1256 LEU A O 1
ATOM 1326 N N . GLY A 1 154 ? -15.614 -6.473 12.102 1.00 15.91 1257 GLY A N 1
ATOM 1327 C CA . GLY A 1 154 ? -15.351 -5.215 12.809 1.00 16.22 1257 GLY A CA 1
ATOM 1328 C C . GLY A 1 154 ? -16.304 -5.002 13.971 1.00 16.93 1257 GLY A C 1
ATOM 1329 O O . GLY A 1 154 ? -16.547 -5.933 14.754 1.00 17.37 1257 GLY A O 1
ATOM 1330 N N . LYS A 1 155 ? -16.900 -3.822 14.062 1.00 16.07 1258 LYS A N 1
ATOM 1331 C CA . LYS A 1 155 ? -17.895 -3.521 15.107 1.00 17.06 1258 LYS A CA 1
ATOM 1332 C C . LYS A 1 155 ? -19.291 -3.881 14.578 1.00 18.57 1258 LYS A C 1
ATOM 1333 O O . LYS A 1 155 ? -19.763 -3.291 13.594 1.00 17.46 1258 LYS A O 1
ATOM 1339 N N . SER A 1 156 ? -19.926 -4.895 15.177 1.00 16.84 1259 SER A N 1
ATOM 1340 C CA . SER A 1 156 ? -21.231 -5.368 14.706 1.00 15.42 1259 SER A CA 1
ATOM 1341 C C . SER A 1 156 ? -22.387 -4.700 15.419 1.00 17.58 1259 SER A C 1
ATOM 1342 O O . SER A 1 156 ? -22.325 -4.471 16.640 1.00 19.55 1259 SER A O 1
ATOM 1345 N N . PHE A 1 157 ? -23.437 -4.436 14.677 1.00 16.47 1260 PHE A N 1
ATOM 1346 C CA . PHE A 1 157 ? -24.666 -3.895 15.247 1.00 16.96 1260 PHE A CA 1
ATOM 1347 C C . PHE A 1 157 ? -25.564 -5.122 15.466 1.00 18.58 1260 PHE A C 1
ATOM 1348 O O . PHE A 1 157 ? -25.896 -5.821 14.522 1.00 17.21 1260 PHE A O 1
ATOM 1356 N N . LEU A 1 158 ? -25.882 -5.410 16.727 1.00 18.68 1261 LEU A N 1
ATOM 1357 C CA . LEU A 1 158 ? -26.692 -6.593 17.066 1.00 19.48 1261 LEU A CA 1
ATOM 1358 C C . LEU A 1 158 ? -28.167 -6.285 16.985 1.00 19.59 1261 LEU A C 1
ATOM 1359 O O . LEU A 1 158 ? -28.627 -5.256 17.493 1.00 21.03 1261 LEU A O 1
ATOM 1364 N N . GLN A 1 159 ? -28.944 -7.190 16.356 1.00 17.37 1262 GLN A N 1
ATOM 1365 C CA . GLN A 1 159 ? -30.390 -7.054 16.211 1.00 18.08 1262 GLN A CA 1
ATOM 1366 C C . GLN A 1 159 ? -31.065 -8.392 16.416 1.00 17.68 1262 GLN A C 1
ATOM 1367 O O . GLN A 1 159 ? -30.466 -9.430 16.134 1.00 17.25 1262 GLN A O 1
ATOM 1373 N N . PHE A 1 160 ? -32.317 -8.363 16.846 1.00 17.41 1263 PHE A N 1
ATOM 1374 C CA . PHE A 1 160 ? -33.103 -9.595 17.018 1.00 17.14 1263 PHE A CA 1
ATOM 1375 C C . PHE A 1 160 ? -34.136 -9.771 15.911 1.00 18.80 1263 PHE A C 1
ATOM 1376 O O . PHE A 1 160 ? -34.641 -10.879 15.724 1.00 18.48 1263 PHE A O 1
ATOM 1384 N N . SER A 1 161 ? -34.525 -8.667 15.230 1.00 17.04 1264 SER A N 1
ATOM 1385 C CA . SER A 1 161 ? -35.561 -8.689 14.219 1.00 17.04 1264 SER A CA 1
ATOM 1386 C C . SER A 1 161 ? -35.232 -7.748 13.077 1.00 18.80 1264 SER A C 1
ATOM 1387 O O . SER A 1 161 ? -34.321 -6.918 13.173 1.00 17.73 1264 SER A O 1
ATOM 1390 N N . THR A 1 162 ? -35.972 -7.922 11.983 1.00 17.37 1265 THR A N 1
ATOM 1391 C CA . THR A 1 162 ? -35.717 -7.237 10.740 1.00 17.96 1265 THR A CA 1
ATOM 1392 C C . THR A 1 162 ? -35.490 -5.726 10.883 1.00 20.23 1265 THR A C 1
ATOM 1393 O O . THR A 1 162 ? -36.208 -5.041 11.620 1.00 19.16 1265 THR A O 1
ATOM 1397 N N A MET A 1 163 ? -34.484 -5.225 10.166 0.50 15.87 1266 MET A N 1
ATOM 1398 N N B MET A 1 163 ? -34.486 -5.215 10.176 0.50 18.64 1266 MET A N 1
ATOM 1399 C CA A MET A 1 163 ? -34.123 -3.807 10.110 0.50 15.47 1266 MET A CA 1
ATOM 1400 C CA B MET A 1 163 ? -34.168 -3.787 10.096 0.50 19.64 1266 MET A CA 1
ATOM 1401 C C A MET A 1 163 ? -33.422 -3.636 8.772 0.50 17.84 1266 MET A C 1
ATOM 1402 C C B MET A 1 163 ? -33.438 -3.638 8.775 0.50 20.02 1266 MET A C 1
ATOM 1403 O O A MET A 1 163 ? -32.222 -3.897 8.667 0.50 16.68 1266 MET A O 1
ATOM 1404 O O B MET A 1 163 ? -32.241 -3.918 8.686 0.50 19.00 1266 MET A O 1
ATOM 1413 N N . LYS A 1 164 ? -34.173 -3.262 7.737 1.00 16.78 1267 LYS A N 1
ATOM 1414 C CA . LYS A 1 164 ? -33.614 -3.151 6.401 1.00 17.65 1267 LYS A CA 1
ATOM 1415 C C . LYS A 1 164 ? -32.778 -1.911 6.240 1.00 17.70 1267 LYS A C 1
ATOM 1416 O O . LYS A 1 164 ? -33.220 -0.827 6.634 1.00 17.52 1267 LYS A O 1
ATOM 1422 N N . MET A 1 165 ? -31.580 -2.077 5.706 1.00 15.20 1268 MET A N 1
ATOM 1423 C CA . MET A 1 165 ? -30.682 -0.964 5.456 1.00 15.27 1268 MET A CA 1
ATOM 1424 C C . MET A 1 165 ? -29.879 -1.257 4.220 1.00 15.64 1268 MET A C 1
ATOM 1425 O O . MET A 1 165 ? -29.667 -2.437 3.864 1.00 16.64 1268 MET A O 1
ATOM 1430 N N . ALA A 1 166 ? -29.337 -0.206 3.591 1.00 15.62 1269 ALA A N 1
ATOM 1431 C CA . ALA A 1 166 ? -28.518 -0.335 2.403 1.00 15.46 1269 ALA A CA 1
ATOM 1432 C C . ALA A 1 166 ? -27.028 -0.504 2.728 1.00 14.88 1269 ALA A C 1
ATOM 1433 O O . ALA A 1 166 ? -26.290 -1.005 1.902 1.00 16.42 1269 ALA A O 1
ATOM 1435 N N . HIS A 1 167 ? -26.582 0.021 3.885 1.00 14.53 1270 HIS A N 1
ATOM 1436 C CA . HIS A 1 167 ? -25.181 0.085 4.303 1.00 13.99 1270 HIS A CA 1
ATOM 1437 C C . HIS A 1 167 ? -25.127 -0.190 5.773 1.00 15.60 1270 HIS A C 1
ATOM 1438 O O . HIS A 1 167 ? -26.162 -0.192 6.471 1.00 15.51 1270 HIS A O 1
ATOM 1445 N N . ALA A 1 168 ? -23.913 -0.415 6.260 1.00 16.52 1271 ALA A N 1
ATOM 1446 C CA . ALA A 1 168 ? -23.758 -0.670 7.670 1.00 16.52 1271 ALA A CA 1
ATOM 1447 C C . ALA A 1 168 ? -24.260 0.527 8.456 1.00 17.50 1271 ALA A C 1
ATOM 1448 O O . ALA A 1 168 ? -24.190 1.670 8.004 1.00 15.47 1271 ALA A O 1
ATOM 1450 N N . PRO A 1 169 ? -24.682 0.296 9.694 1.00 16.98 1272 PRO A N 1
ATOM 1451 C CA . PRO A 1 169 ? -25.095 1.418 10.541 1.00 17.00 1272 PRO A CA 1
ATOM 1452 C C . PRO A 1 169 ? -23.904 2.366 10.793 1.00 17.95 1272 PRO A C 1
ATOM 1453 O O . PRO A 1 169 ? -22.752 1.923 10.837 1.00 16.95 1272 PRO A O 1
ATOM 1457 N N . PRO A 1 170 ? -24.135 3.678 10.950 1.00 17.00 1273 PRO A N 1
ATOM 1458 C CA . PRO A 1 170 ? -23.036 4.582 11.285 1.00 16.82 1273 PRO A CA 1
ATOM 1459 C C . PRO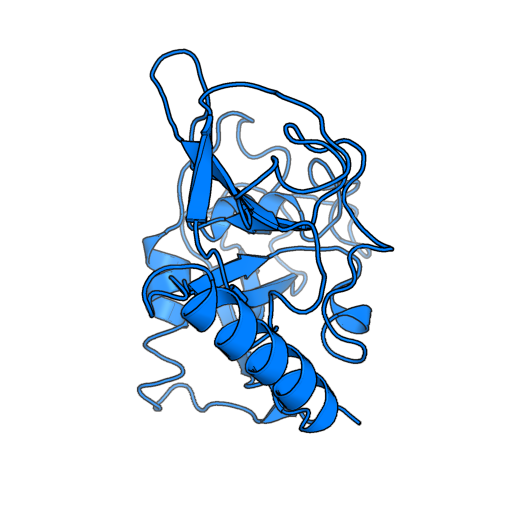 A 1 170 ? -22.177 4.037 12.426 1.00 19.32 1273 PRO A C 1
ATOM 1460 O O . PRO A 1 170 ? -22.721 3.485 13.386 1.00 19.06 1273 PRO A O 1
ATOM 1464 N N . GLY A 1 171 ? -20.868 4.128 12.264 1.00 18.25 1274 GLY A N 1
ATOM 1465 C CA . GLY A 1 171 ? -19.885 3.661 13.236 1.00 17.58 1274 GLY A CA 1
ATOM 1466 C C . GLY A 1 171 ? -19.704 2.149 13.301 1.00 19.48 1274 GLY A C 1
ATOM 1467 O O . GLY A 1 171 ? -18.961 1.659 14.164 1.00 20.32 1274 GLY A O 1
ATOM 1468 N N . HIS A 1 172 ? -20.361 1.388 12.420 1.00 15.53 1275 HIS A N 1
ATOM 1469 C CA . HIS A 1 172 ? -20.306 -0.060 12.461 1.00 15.83 1275 HIS A CA 1
ATOM 1470 C C . HIS A 1 172 ? -19.856 -0.618 11.133 1.00 17.55 1275 HIS A C 1
ATOM 1471 O O . HIS A 1 172 ? -19.809 0.097 10.108 1.00 15.61 1275 HIS A O 1
ATOM 1478 N N . HIS A 1 173 ? -19.516 -1.912 11.142 1.00 14.88 1276 HIS A N 1
ATOM 1479 C CA . HIS A 1 173 ? -18.972 -2.598 9.978 1.00 14.38 1276 HIS A CA 1
ATOM 1480 C C . HIS A 1 173 ? -19.780 -3.803 9.539 1.00 15.94 1276 HIS A C 1
ATOM 1481 O O . HIS A 1 173 ? -19.464 -4.397 8.510 1.00 14.67 1276 HIS A O 1
ATOM 1488 N N . SER A 1 174 ? -20.798 -4.186 10.320 1.00 14.01 1277 SER A N 1
ATOM 1489 C CA . SER A 1 174 ? -21.578 -5.373 9.996 1.00 12.98 1277 SER A CA 1
ATOM 1490 C C . SER A 1 174 ? -22.815 -5.343 10.886 1.00 14.93 1277 SER A C 1
ATOM 1491 O O . SER A 1 174 ? -22.891 -4.562 11.847 1.00 15.30 1277 SER A O 1
ATOM 1494 N N . VAL A 1 175 ? -23.765 -6.236 10.597 1.00 14.57 1278 VAL A N 1
ATOM 1495 C CA . VAL A 1 175 ? -24.971 -6.439 11.407 1.00 14.20 1278 VAL A CA 1
ATOM 1496 C C . VAL A 1 175 ? -25.050 -7.915 11.729 1.00 17.23 1278 VAL A C 1
ATOM 1497 O O . VAL A 1 175 ? -24.741 -8.760 10.867 1.00 15.30 1278 VAL A O 1
ATOM 1501 N N . ILE A 1 176 ? -25.438 -8.225 12.969 1.00 16.02 1279 ILE A N 1
ATOM 1502 C CA . ILE A 1 176 ? -25.649 -9.615 13.337 1.00 16.16 1279 ILE A CA 1
ATOM 1503 C C . ILE A 1 176 ? -27.078 -9.783 13.799 1.00 17.23 1279 ILE A C 1
ATOM 1504 O O . ILE A 1 176 ? -27.528 -9.072 14.712 1.00 16.85 1279 ILE A O 1
ATOM 1509 N N . GLY A 1 177 ? -27.768 -10.754 13.208 1.00 15.72 1280 GLY A N 1
ATOM 1510 C CA . GLY A 1 177 ? -29.084 -11.191 13.655 1.00 16.53 1280 GLY A CA 1
ATOM 1511 C C . GLY A 1 177 ? -28.840 -12.305 14.661 1.00 18.97 1280 GLY A C 1
ATOM 1512 O O . GLY A 1 177 ? -28.302 -13.362 14.308 1.00 18.48 1280 GLY A O 1
ATOM 1513 N N . ARG A 1 178 ? -29.154 -12.053 15.915 1.00 17.12 1281 ARG A N 1
ATOM 1514 C CA . ARG A 1 178 ? -28.957 -13.013 16.992 1.00 17.87 1281 ARG A CA 1
ATOM 1515 C C . ARG A 1 178 ? -30.239 -13.823 17.193 1.00 18.86 1281 ARG A C 1
ATOM 1516 O O . ARG A 1 178 ? -31.316 -13.230 17.177 1.00 17.71 1281 ARG A O 1
ATOM 1524 N N . PRO A 1 179 ? -30.128 -15.133 17.530 1.00 17.68 1282 PRO A N 1
ATOM 1525 C CA . PRO A 1 179 ? -31.341 -15.925 17.802 1.00 17.40 1282 PRO A CA 1
ATOM 1526 C C . PRO A 1 179 ? -31.993 -15.465 19.093 1.00 21.57 1282 PRO A C 1
ATOM 1527 O O . PRO A 1 179 ? -31.328 -14.982 20.013 1.00 21.29 1282 PRO A O 1
ATOM 1531 N N . SER A 1 180 ? -33.320 -15.592 19.156 1.00 18.92 1283 SER A N 1
ATOM 1532 C CA . SER A 1 180 ? -34.100 -15.245 20.348 1.00 19.76 1283 SER A CA 1
ATOM 1533 C C . SER A 1 180 ? -35.402 -16.017 20.299 1.00 20.76 1283 SER A C 1
ATOM 1534 O O . SER A 1 180 ? -35.774 -16.542 19.248 1.00 21.01 1283 SER A O 1
ATOM 1537 N N . VAL A 1 181 ? -36.022 -16.177 21.473 1.00 23.82 1284 VAL A N 1
ATOM 1538 C CA . VAL A 1 181 ? -37.210 -17.018 21.682 1.00 26.47 1284 VAL A CA 1
ATOM 1539 C C . VAL A 1 181 ? -38.321 -16.850 20.574 1.00 29.73 1284 VAL A C 1
ATOM 1540 O O . VAL A 1 181 ? -38.676 -17.819 19.881 1.00 29.11 1284 VAL A O 1
ATOM 1544 N N . ASN A 1 182 ? -38.777 -15.627 20.381 1.00 24.84 1285 ASN A N 1
ATOM 1545 C CA . ASN A 1 182 ? -39.797 -15.297 19.377 1.00 22.47 1285 ASN A CA 1
ATOM 1546 C C . ASN A 1 182 ? -39.145 -14.704 18.139 1.00 21.79 1285 ASN A C 1
ATOM 1547 O O . ASN A 1 182 ? -39.768 -13.897 17.442 1.00 22.51 1285 ASN A O 1
ATOM 1552 N N . GLY A 1 183 ? -37.888 -15.044 17.890 1.00 18.07 1286 GLY A N 1
ATOM 1553 C CA . GLY A 1 183 ? -37.146 -14.459 16.797 1.00 15.94 1286 GLY A CA 1
ATOM 1554 C C . GLY A 1 183 ? -36.438 -15.492 15.958 1.00 19.23 1286 GLY A C 1
ATOM 1555 O O . GLY A 1 183 ? -36.986 -16.562 15.675 1.00 20.12 1286 GLY A O 1
ATOM 1556 N N . LEU A 1 184 ? -35.232 -15.157 15.527 1.00 16.81 1287 LEU A N 1
ATOM 1557 C CA . LEU A 1 184 ? -34.434 -16.050 14.699 1.00 17.97 1287 LEU A CA 1
ATOM 1558 C C . LEU A 1 184 ? -34.098 -17.353 15.333 1.00 18.40 1287 LEU A C 1
ATOM 1559 O O . LEU A 1 184 ? -33.810 -17.405 16.538 1.00 17.63 1287 LEU A O 1
ATOM 1564 N N . ALA A 1 185 ? -34.132 -18.420 14.526 1.00 18.60 1288 ALA A N 1
ATOM 1565 C CA . ALA A 1 185 ? -33.744 -19.748 14.986 1.00 19.00 1288 ALA A CA 1
ATOM 1566 C C . ALA A 1 185 ? -32.211 -19.811 15.129 1.00 21.35 1288 ALA A C 1
ATOM 1567 O O . ALA A 1 185 ? -31.682 -20.282 16.130 1.00 19.10 1288 ALA A O 1
ATOM 1569 N N . TYR A 1 186 ? -31.505 -19.305 14.112 1.00 17.55 1289 TYR A N 1
ATOM 1570 C CA . TYR A 1 186 ? -30.039 -19.346 14.015 1.00 15.84 1289 TYR A CA 1
ATOM 1571 C C . TYR A 1 186 ? -29.517 -17.986 13.643 1.00 19.34 1289 TYR A C 1
ATOM 1572 O O . TYR A 1 186 ? -30.250 -17.187 13.050 1.00 17.51 1289 TYR A O 1
ATOM 1581 N N . ALA A 1 187 ? -28.250 -17.729 13.965 1.00 17.30 1290 ALA A N 1
ATOM 1582 C CA . ALA A 1 187 ? -27.673 -16.418 13.690 1.00 17.71 1290 ALA A CA 1
ATOM 1583 C C . ALA A 1 187 ? -27.472 -16.183 12.221 1.00 18.56 1290 ALA A C 1
ATOM 1584 O O . ALA A 1 187 ? -27.442 -17.120 11.419 1.00 18.30 1290 ALA A O 1
ATOM 1586 N N . GLU A 1 188 ? -27.385 -14.902 11.849 1.00 16.89 1291 GLU A N 1
ATOM 1587 C CA . GLU A 1 188 ? -26.941 -14.526 10.522 1.00 18.18 1291 GLU A CA 1
ATOM 1588 C C . GLU A 1 188 ? -26.081 -13.299 10.637 1.00 17.20 1291 GLU A C 1
ATOM 1589 O O . GLU A 1 188 ? -26.233 -12.509 11.585 1.00 16.72 1291 GLU A O 1
ATOM 1595 N N . TYR A 1 189 ? -25.138 -13.188 9.725 1.00 14.66 1292 TYR A N 1
ATOM 1596 C CA . TYR A 1 189 ? -24.115 -12.164 9.732 1.00 13.92 1292 TYR A CA 1
ATOM 1597 C C . TYR A 1 189 ? -24.130 -11.446 8.410 1.00 15.26 1292 TYR A C 1
ATOM 1598 O O . TYR A 1 189 ? -24.124 -12.086 7.349 1.00 14.56 1292 TYR A O 1
ATOM 1607 N N . VAL A 1 190 ? -24.156 -10.102 8.442 1.00 13.75 1293 VAL A N 1
ATOM 1608 C CA . VAL A 1 190 ? -24.340 -9.353 7.219 1.00 13.29 1293 VAL A CA 1
ATOM 1609 C C . VAL A 1 190 ? -23.262 -8.294 7.082 1.00 13.81 1293 VAL A C 1
ATOM 1610 O O . VAL A 1 190 ? -23.003 -7.540 8.009 1.00 13.71 1293 VAL A O 1
ATOM 1614 N N . ILE A 1 191 ? -22.683 -8.220 5.915 1.00 13.24 1294 ILE A N 1
ATOM 1615 C CA . ILE A 1 191 ? -21.726 -7.158 5.567 1.00 12.60 1294 ILE A CA 1
ATOM 1616 C C . ILE A 1 191 ? -22.309 -6.422 4.353 1.00 13.67 1294 ILE A C 1
ATOM 1617 O O . ILE A 1 191 ? -23.163 -6.979 3.618 1.00 13.27 1294 ILE A O 1
ATOM 1622 N N . TYR A 1 192 ? -21.823 -5.213 4.117 1.00 12.82 1295 TYR A N 1
ATOM 1623 C CA . TYR A 1 192 ? -22.372 -4.361 3.080 1.00 13.42 1295 TYR A CA 1
ATOM 1624 C C . TYR A 1 192 ? -21.293 -3.890 2.124 1.00 14.42 1295 TYR A C 1
ATOM 1625 O O . TYR A 1 192 ? -21.553 -3.039 1.257 1.00 14.52 1295 TYR A O 1
ATOM 1634 N N . ARG A 1 193 ? -20.105 -4.515 2.226 1.00 14.50 1296 ARG A N 1
ATOM 1635 C CA . ARG A 1 193 ? -18.960 -4.279 1.357 1.00 15.14 1296 ARG A CA 1
ATOM 1636 C C . ARG A 1 193 ? -18.377 -5.620 0.999 1.00 15.72 1296 ARG A C 1
ATOM 1637 O O . ARG A 1 193 ? -18.025 -6.397 1.896 1.00 15.95 1296 ARG A O 1
ATOM 1645 N N . GLY A 1 194 ? -18.240 -5.884 -0.306 1.00 14.37 1297 GLY A N 1
ATOM 1646 C CA . GLY A 1 194 ? -17.704 -7.159 -0.778 1.00 15.07 1297 GLY A CA 1
ATOM 1647 C C . GLY A 1 194 ? -16.320 -7.505 -0.238 1.00 14.90 1297 GLY A C 1
ATOM 1648 O O . GLY A 1 194 ? -16.033 -8.683 0.059 1.00 15.67 1297 GLY A O 1
ATOM 1649 N N . GLU A 1 195 ? -15.475 -6.478 -0.060 1.00 13.98 1298 GLU A N 1
ATOM 1650 C CA . GLU A 1 195 ? -14.103 -6.675 0.432 1.00 14.09 1298 GLU A CA 1
ATOM 1651 C C . GLU A 1 195 ? -14.024 -7.093 1.909 1.00 16.65 1298 GLU A C 1
ATOM 1652 O O . GLU A 1 195 ? -12.924 -7.375 2.414 1.00 15.89 1298 GLU A O 1
ATOM 1658 N N . GLN A 1 196 ? -15.167 -7.220 2.596 1.00 14.31 1299 GLN A N 1
ATOM 1659 C CA . GLN A 1 196 ? -15.199 -7.724 3.960 1.00 14.40 1299 GLN A CA 1
ATOM 1660 C C . GLN A 1 196 ? -15.390 -9.250 3.999 1.00 14.93 1299 GLN A C 1
ATOM 1661 O O . GLN A 1 196 ? -15.580 -9.804 5.074 1.00 15.22 1299 GLN A O 1
ATOM 1667 N N . ALA A 1 197 ? -15.313 -9.926 2.849 1.00 13.94 1300 ALA A N 1
ATOM 1668 C CA . ALA A 1 197 ? -15.336 -11.404 2.911 1.00 13.98 1300 ALA A CA 1
ATOM 1669 C C . ALA A 1 197 ? -14.426 -11.965 1.844 1.00 15.22 1300 ALA A C 1
ATOM 1670 O O . ALA A 1 197 ? -14.295 -11.404 0.752 1.00 14.58 1300 ALA A O 1
ATOM 1672 N N . TYR A 1 198 ? -13.841 -13.141 2.135 1.00 13.38 1301 TYR A N 1
ATOM 1673 C CA . TYR A 1 198 ? -12.984 -13.875 1.200 1.00 13.52 1301 TYR A CA 1
ATOM 1674 C C . TYR A 1 198 ? -13.468 -15.313 1.096 1.00 14.49 1301 TYR A C 1
ATOM 1675 O O . TYR A 1 198 ? -13.643 -15.903 2.152 1.00 14.61 1301 TYR A O 1
ATOM 1684 N N . PRO A 1 199 ? -13.664 -15.869 -0.118 1.00 13.57 1302 PRO A N 1
ATOM 1685 C CA . PRO A 1 199 ? -14.182 -17.257 -0.227 1.00 13.76 1302 PRO A CA 1
ATOM 1686 C C . PRO A 1 199 ? -13.043 -18.270 0.017 1.00 14.77 1302 PRO A C 1
ATOM 1687 O O . PRO A 1 199 ? -12.504 -18.859 -0.919 1.00 15.75 1302 PRO A O 1
ATOM 1691 N N . GLU A 1 200 ? -12.647 -18.467 1.258 1.00 14.02 1303 GLU A N 1
ATOM 1692 C CA . GLU A 1 200 ? -11.459 -19.252 1.630 1.00 13.97 1303 GLU A CA 1
ATOM 1693 C C . GLU A 1 200 ? -11.475 -20.668 1.095 1.00 15.78 1303 GLU A C 1
ATOM 1694 O O . GLU A 1 200 ? -10.475 -21.176 0.578 1.00 14.53 1303 GLU A O 1
ATOM 1700 N N . TYR A 1 201 ? -12.591 -21.372 1.320 1.00 14.75 1304 TYR A N 1
ATOM 1701 C CA . TYR A 1 201 ? -12.751 -22.763 0.919 1.00 13.96 1304 TYR A CA 1
ATOM 1702 C C . TYR A 1 201 ? -14.006 -22.976 0.118 1.00 15.30 1304 TYR A C 1
ATOM 1703 O O . TYR A 1 201 ? -15.077 -22.414 0.408 1.00 14.42 1304 TYR A O 1
ATOM 1712 N N . LEU A 1 202 ? -13.895 -23.812 -0.893 1.00 13.85 1305 LEU A N 1
ATOM 1713 C CA . LEU A 1 202 ? -14.994 -24.283 -1.708 1.00 14.30 1305 LEU A CA 1
ATOM 1714 C C . LEU A 1 202 ? -15.258 -25.747 -1.359 1.00 14.34 1305 LEU A C 1
ATOM 1715 O O . LEU A 1 202 ? -14.378 -26.599 -1.556 1.00 14.19 1305 LEU A O 1
ATOM 1720 N N . ILE A 1 203 ? -16.452 -26.043 -0.820 1.00 13.61 1306 ILE A N 1
ATOM 1721 C CA . ILE A 1 203 ? -16.852 -27.388 -0.429 1.00 14.02 1306 ILE A CA 1
ATOM 1722 C C . ILE A 1 203 ? -17.816 -27.966 -1.424 1.00 14.63 1306 ILE A C 1
ATOM 1723 O O . ILE A 1 203 ? -18.844 -27.333 -1.690 1.00 14.48 1306 ILE A O 1
ATOM 1728 N N . THR A 1 204 ? -17.520 -29.170 -1.942 1.00 14.46 1307 THR A N 1
ATOM 1729 C CA . THR A 1 204 ? -18.444 -29.889 -2.822 1.00 13.59 1307 THR A CA 1
ATOM 1730 C C . THR A 1 204 ? -19.018 -31.040 -2.010 1.00 15.72 1307 THR A C 1
ATOM 1731 O O . THR A 1 204 ? -18.251 -31.770 -1.391 1.00 15.07 1307 THR A O 1
ATOM 1735 N N . TYR A 1 205 ? -20.343 -31.207 -2.003 1.00 14.86 1308 TYR A N 1
ATOM 1736 C CA . TYR A 1 205 ? -20.958 -32.172 -1.099 1.00 15.36 1308 TYR A CA 1
ATOM 1737 C C . TYR A 1 205 ? -22.304 -32.631 -1.595 1.00 16.32 1308 TYR A C 1
ATOM 1738 O O . TYR A 1 205 ? -22.860 -32.045 -2.506 1.00 15.41 1308 TYR A O 1
ATOM 1747 N N . GLN A 1 206 ? -22.830 -33.671 -0.975 1.00 15.17 1309 GLN A N 1
ATOM 1748 C CA . GLN A 1 206 ? -24.228 -34.062 -1.155 1.00 15.78 1309 GLN A CA 1
ATOM 1749 C C . GLN A 1 206 ? -24.838 -34.031 0.235 1.00 16.48 1309 GLN A C 1
ATOM 1750 O O . GLN A 1 206 ? -24.164 -34.271 1.244 1.00 16.14 1309 GLN A O 1
ATOM 1756 N N . ILE A 1 207 ? -26.150 -33.794 0.312 1.00 14.90 1310 ILE A N 1
ATOM 1757 C CA . ILE A 1 207 ? -26.845 -34.016 1.581 1.00 14.87 1310 ILE A CA 1
ATOM 1758 C C . ILE A 1 207 ? -27.120 -35.540 1.607 1.00 17.85 1310 ILE A C 1
ATOM 1759 O O . ILE A 1 207 ? -27.289 -36.136 0.541 1.00 17.10 1310 ILE A O 1
ATOM 1764 N N . MET A 1 208 ? -27.136 -36.146 2.786 1.00 16.93 1311 MET A N 1
ATOM 1765 C CA . MET A 1 208 ? -27.397 -37.582 2.940 1.00 17.49 1311 MET A CA 1
ATOM 1766 C C . MET A 1 208 ? -28.814 -37.881 3.374 1.00 20.43 1311 MET A C 1
ATOM 1767 O O . MET A 1 208 ? -29.334 -37.223 4.260 1.00 19.61 1311 MET A O 1
ATOM 1772 N N . LYS A 1 209 ? -29.447 -38.893 2.764 1.00 20.01 1312 LYS A N 1
ATOM 1773 C CA . LYS A 1 209 ? -30.800 -39.235 3.195 1.00 21.08 1312 LYS A CA 1
ATOM 1774 C C . LYS A 1 209 ? -30.786 -39.946 4.545 1.00 22.70 1312 LYS A C 1
ATOM 1775 O O . LYS A 1 209 ? -30.117 -40.971 4.658 1.00 25.29 1312 LYS A O 1
ATOM 1781 N N . PRO A 1 210 ? -31.532 -39.458 5.567 1.00 21.71 1313 PRO A N 1
ATOM 1782 C CA . PRO A 1 210 ? -31.559 -40.185 6.859 1.00 25.31 1313 PRO A CA 1
ATOM 1783 C C . PRO A 1 210 ? -32.270 -41.528 6.706 1.00 46.49 1313 PRO A C 1
ATOM 1784 O O . PRO A 1 210 ? -31.635 -42.554 6.870 1.00 41.39 1313 PRO A O 1
#

Secondary structure (DSSP, 8-state):
--EEEEPPTTSHHHHHHHHHHHHT----TTTTTTT---S-EEEEEEEEEE-HHHHHHHHHHHHHHHHHTTT---EEEEEE--TTHHHHHHH---GGG-BTTSTTBSBEEEBSSHHHHHTTTTSGGGTT--TTT--TT-SSS-EEEEEEEEE--SEEEESS---BSSPPTT-SEEEE---TTS-SS-EEEESSGGGEEEEEEEEEEEPP-

Organism: Homo sapiens (NCBI:txid9606)

InterPro domains:
  IPR001660 Sterile alpha motif domain [PF07647] (1030-1086)
  IPR001660 Sterile alpha motif domain [PS50105] (1030-1089)
  IPR001660 Sterile alpha motif domain [SM00454] (1024-1089)
  IPR002110 Ankyrin repeat [PF00023] (282-312)
  IPR002110 Ankyrin repeat [PF00023] (436-465)
  IPR002110 Ankyrin repeat [PF00023] (904-933)
  IPR002110 Ankyrin repeat [PF12796] (186-279)
  IPR002110 Ankyrin repeat [PF12796] (339-432)
  IPR002110 Ankyrin repeat [PF12796] (539-618)
  IPR002110 Ankyrin repeat [PF12796] (627-714)
  IPR002110 Ankyrin repeat [PF12796] (716-780)
  IPR002110 Ankyrin repeat [PF12796] (807-900)
  IPR002110 Ankyrin repeat [PR01415] (591-606)
  IPR002110 Ankyrin repeat [PR01415] (852-866)
  IPR002110 Ankyrin repeat [PS50088] (215-247)
  IPR002110 Ankyrin repeat [PS50088] (248-280)
  IPR002110 Ankyrin repeat [PS50088] (281-313)
  IPR002110 Ankyrin repeat [PS50088] (368-400)
  IPR002110 Ankyrin repeat [PS50088] (401-433)
  IPR002110 Ankyrin repeat [PS50088] (434-466)

Radius of gyration: 16.53 Å; Cα contacts (8 Å, |Δi|>4): 502; chains: 1; bounding box: 36×45×35 Å

Sequence (209 aa):
GTIILLDLAPEDKEYQSSSVEEEMQSTIREHRRDGGNAGGIIFNNRRYNVIRRIQKKVVNKKLRERFCHRQKEVSEENHNHHNERRMLFHGSPFINAIIIHKGFDERHAYIGGMFGAGIYFAENSSKSNQYVYGIGGGTGCPTHKDRSCYICHRQMLFCRVTLGKSFLQFSTMMKMAHAPPGHHSVIGRPSVNGLAYAEYVIYRGEQAYPEYLITYQIMKP